Protein AF-0000000086670688 (afdb_homodimer)

Nearest PDB structures (foldseek):
  4m70-assembly5_Q  TM=4.656E-01  e=8.129E-01  Solanum tuberosum
  7udm-assembly1_A  TM=3.476E-01  e=6.856E+00  synthetic construct
  7sqc-assembly1_1W  TM=2.538E-01  e=7.197E+00  Chlamydomonas reinhardtii
  2b0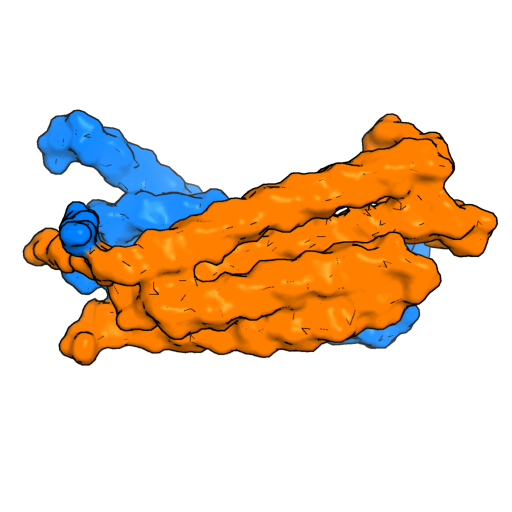h-assembly1_A  TM=3.281E-01  e=5.871E+00  Mus musculus
  6egc-assembly1_A  TM=2.976E-01  e=9.544E+00  synthetic construct

Organism: Colletotrichum gloeosporioides (NCBI:txid474922)

Solvent-accessible surface area (backbone atoms only — not comparable to full-atom values): 14440 Å² total; per-residue (Å²): 122,62,57,76,45,76,33,37,59,51,31,23,48,30,47,37,42,57,41,52,47,40,53,49,52,49,49,36,53,52,48,27,50,52,28,28,61,71,41,65,64,56,80,58,63,84,59,60,51,70,69,54,23,73,74,30,68,47,32,34,44,22,40,33,25,42,51,47,37,52,52,47,55,70,44,46,60,60,48,50,52,21,40,60,47,15,16,60,74,36,15,63,62,33,21,54,39,45,42,48,24,51,51,15,48,51,44,20,47,56,20,20,58,37,96,62,25,74,68,32,21,50,72,12,47,53,42,27,52,55,30,46,51,51,33,44,51,43,20,51,48,36,52,50,32,63,75,67,63,108,111,79,28,68,39,62,39,48,68,53,32,62,50,30,51,50,39,56,55,51,49,57,53,52,52,50,50,35,52,53,47,27,51,52,29,30,60,71,41,65,64,57,87,85,65,83,59,60,50,72,69,54,22,75,77,29,67,46,31,33,44,20,29,26,24,42,43,47,39,51,54,49,63,62,44,45,61,43,47,49,51,18,39,59,45,16,17,56,73,35,17,64,62,33,20,52,40,45,42,47,24,49,52,16,49,51,43,19,47,55,20,20,56,37,96,62,25,63,70,32,19,51,71,11,49,54,43,26,52,56,30,46,52,51,32,42,52,42,14,41,50,36,16,50,32,49,62,67,64,108

Radius of gyration: 20.55 Å; Cα contacts (8 Å, |Δi|>4): 456; chains: 2; bounding box: 44×62×46 Å

Sequence (300 aa):
MPITLQVPDEYGYVLLVAASTFFINTTHVLLTSKFRKASGLVYPVPYASNEAAEKDRKAYMFNCAQRAHANFTENQPSFLGALLISGLRFPVASAAVGAGWALSRLIYAFGYTSAAGPAGRVRGSIGSFLTDTALKFMALYTSVAMIMDWMPITLQVPDEYGYVLLVAASTFFINTTHVLLTSKFRKASGLVYPVPYASNEAAEKDRKAYMFNCAQRAHANFTENQPSFLGALLISGLRFPVASAAVGAGWALSRLIYAFGYTSAAGPAGRVRGSIGSFLTDTALKFMALYTSVAMIMDW

Structure (mmCIF, N/CA/C/O backbone):
data_AF-0000000086670688-model_v1
#
loop_
_entity.id
_entity.type
_entity.pdbx_description
1 polymer 'MAPEG family protein'
#
loop_
_atom_site.group_PDB
_atom_site.id
_atom_site.type_symbol
_atom_site.label_atom_id
_atom_site.label_alt_id
_atom_site.label_comp_id
_atom_site.label_asym_id
_atom_site.label_entity_id
_atom_site.label_seq_id
_atom_site.pdbx_PDB_ins_code
_atom_site.Cartn_x
_atom_site.Cartn_y
_atom_site.Cartn_z
_atom_site.occupancy
_atom_site.B_iso_or_equiv
_atom_site.auth_seq_id
_atom_site.auth_comp_id
_atom_site.auth_asym_id
_atom_site.auth_atom_id
_atom_site.pdbx_PDB_model_num
ATOM 1 N N . MET A 1 1 ? -21.625 20.047 11.258 1 55.56 1 MET A N 1
ATOM 2 C CA . MET A 1 1 ? -20.734 21.109 11.703 1 55.56 1 MET A CA 1
ATOM 3 C C . MET A 1 1 ? -19.281 20.781 11.375 1 55.56 1 MET A C 1
ATOM 5 O O . MET A 1 1 ? -18.859 19.625 11.516 1 55.56 1 MET A O 1
ATOM 9 N N . PRO A 1 2 ? -18.5 21.641 10.641 1 61.59 2 PRO A N 1
ATOM 10 C CA . PRO A 1 2 ? -17.109 21.359 10.32 1 61.59 2 PRO A CA 1
ATOM 11 C C . PRO A 1 2 ? -16.266 21.094 11.57 1 61.59 2 PRO A C 1
ATOM 13 O O . PRO A 1 2 ? -16.5 21.688 12.625 1 61.59 2 PRO A O 1
ATOM 16 N N . ILE A 1 3 ? -15.75 19.875 11.766 1 64.44 3 ILE A N 1
ATOM 17 C CA . ILE A 1 3 ? -14.758 19.594 12.797 1 64.44 3 ILE A CA 1
ATOM 18 C C . ILE A 1 3 ? -13.43 20.25 12.438 1 64.44 3 ILE A C 1
ATOM 20 O O . ILE A 1 3 ? -13.008 20.219 11.281 1 64.44 3 ILE A O 1
ATOM 24 N N . THR A 1 4 ? -12.961 21.203 13.336 1 68 4 THR A N 1
ATOM 25 C CA . THR A 1 4 ? -11.727 21.938 13.086 1 68 4 THR A CA 1
ATOM 26 C C . THR A 1 4 ? -10.539 21.234 13.742 1 68 4 THR A C 1
ATOM 28 O O . THR A 1 4 ? -10.625 20.797 14.891 1 68 4 THR A O 1
ATOM 31 N N . LEU A 1 5 ? -9.688 20.672 12.906 1 69.06 5 LEU A N 1
ATOM 32 C CA . LEU A 1 5 ? -8.383 20.203 13.359 1 69.06 5 LEU A CA 1
ATOM 33 C C . LEU A 1 5 ? -7.297 21.219 13.023 1 69.06 5 LEU A C 1
ATOM 35 O O . LEU A 1 5 ? -7.242 21.719 11.906 1 69.06 5 LEU A O 1
ATOM 39 N N . GLN A 1 6 ? -6.551 21.672 14.031 1 75.62 6 GLN A N 1
ATOM 40 C CA . GLN A 1 6 ? -5.504 22.656 13.789 1 75.62 6 GLN A CA 1
ATOM 41 C C . GLN A 1 6 ? -4.211 22 13.336 1 75.62 6 GLN A C 1
ATOM 43 O O . GLN A 1 6 ? -3.744 21.047 13.969 1 75.62 6 GLN A O 1
ATOM 48 N N . VAL A 1 7 ? -3.746 22.312 12.086 1 82.12 7 VAL A N 1
ATOM 49 C CA . VAL A 1 7 ? -2.449 21.859 11.602 1 82.12 7 VAL A CA 1
ATOM 50 C C . VAL A 1 7 ? -1.614 23.062 11.156 1 82.12 7 VAL A C 1
ATOM 52 O O . VAL A 1 7 ? -2.16 24.125 10.828 1 82.12 7 VAL A O 1
ATOM 55 N N . PRO A 1 8 ? -0.219 22.891 11.227 1 87.25 8 PRO A N 1
ATOM 56 C CA . PRO A 1 8 ? 0.639 23.984 10.781 1 87.25 8 PRO A CA 1
ATOM 57 C C . PRO A 1 8 ? 0.401 24.359 9.32 1 87.25 8 PRO A C 1
ATOM 59 O O . PRO A 1 8 ? -0.07 23.531 8.531 1 87.25 8 PRO A O 1
ATOM 62 N N . ASP A 1 9 ? 0.763 25.625 8.914 1 84.44 9 ASP A N 1
ATOM 63 C CA . ASP A 1 9 ? 0.565 26.141 7.566 1 84.44 9 ASP A CA 1
ATOM 64 C C . ASP A 1 9 ? 1.331 25.312 6.539 1 84.44 9 ASP A C 1
ATOM 66 O O . ASP A 1 9 ? 0.889 25.172 5.395 1 84.44 9 ASP A O 1
ATOM 70 N N . GLU A 1 10 ? 2.48 24.766 7.035 1 93.12 10 GLU A N 1
ATOM 71 C CA . GLU A 1 10 ? 3.369 24.078 6.105 1 93.12 10 GLU A CA 1
ATOM 72 C C . GLU A 1 10 ? 3.041 22.594 6.031 1 93.12 10 GLU A C 1
ATOM 74 O O . GLU A 1 10 ? 3.771 21.828 5.406 1 93.12 10 GLU A O 1
ATOM 79 N N . TYR A 1 11 ? 1.848 22.25 6.555 1 94.19 11 TYR A N 1
ATOM 80 C CA . TYR A 1 11 ? 1.515 20.828 6.633 1 94.19 11 TYR A CA 1
ATOM 81 C C . TYR A 1 11 ? 1.261 20.25 5.246 1 94.19 11 TYR A C 1
ATOM 83 O O . TYR A 1 11 ? 1.338 19.047 5.051 1 94.19 11 TYR A O 1
ATOM 91 N N . GLY A 1 12 ? 0.934 21.062 4.285 1 94.88 12 GLY A N 1
ATOM 92 C CA . GLY A 1 12 ? 0.792 20.625 2.91 1 94.88 12 GLY A CA 1
ATOM 93 C C . GLY A 1 12 ? 2.016 19.891 2.391 1 94.88 12 GLY A C 1
ATOM 94 O O . GLY A 1 12 ? 1.898 18.969 1.572 1 94.88 12 GLY A O 1
ATOM 95 N N . TYR A 1 13 ? 3.199 20.328 2.861 1 97 13 TYR A N 1
ATOM 96 C CA . TYR A 1 13 ? 4.43 19.656 2.453 1 97 13 TYR A CA 1
ATOM 97 C C . TYR A 1 13 ? 4.461 18.219 2.953 1 97 13 TYR A C 1
ATOM 99 O O . TYR A 1 13 ? 4.957 17.328 2.264 1 97 13 TYR A O 1
ATOM 107 N N . VAL A 1 14 ? 3.959 18.016 4.141 1 97.88 14 VAL A N 1
ATOM 108 C CA . VAL A 1 14 ? 3.891 16.688 4.738 1 97.88 14 VAL A CA 1
ATOM 109 C C . VAL A 1 14 ? 2.965 15.789 3.916 1 97.88 14 VAL A C 1
ATOM 111 O O . VAL A 1 14 ? 3.316 14.656 3.588 1 97.88 14 VAL A O 1
ATOM 114 N N . LEU A 1 15 ? 1.807 16.344 3.533 1 97.69 15 LEU A N 1
ATOM 115 C CA . LEU A 1 15 ? 0.831 15.578 2.762 1 97.69 15 LEU A CA 1
ATOM 116 C C . LEU A 1 15 ? 1.354 15.281 1.359 1 97.69 15 LEU A C 1
ATOM 118 O O . LEU A 1 15 ? 1.058 14.234 0.788 1 97.69 15 LEU A O 1
ATOM 122 N N . LEU A 1 16 ? 2.125 16.188 0.855 1 98.19 16 LEU A N 1
ATOM 123 C CA . LEU A 1 16 ? 2.723 15.961 -0.458 1 98.19 16 LEU A CA 1
ATOM 124 C C . LEU A 1 16 ? 3.695 14.789 -0.421 1 98.19 16 LEU A C 1
ATOM 126 O O . LEU A 1 16 ? 3.697 13.953 -1.325 1 98.19 16 LEU A O 1
ATOM 130 N N . VAL A 1 17 ? 4.512 14.758 0.609 1 98.81 17 VAL A N 1
ATOM 131 C CA . VAL A 1 17 ? 5.445 13.648 0.755 1 98.81 17 VAL A CA 1
ATOM 132 C C . VAL A 1 17 ? 4.672 12.344 0.95 1 98.81 17 VAL A C 1
ATOM 134 O O . VAL A 1 17 ? 4.984 11.336 0.322 1 98.81 17 VAL A O 1
ATOM 137 N N . ALA A 1 18 ? 3.65 12.352 1.787 1 98.69 18 ALA A N 1
ATOM 138 C CA . ALA A 1 18 ? 2.812 11.164 1.948 1 98.69 18 ALA A CA 1
ATOM 139 C C . ALA A 1 18 ? 2.252 10.703 0.606 1 98.69 18 ALA A C 1
ATOM 141 O O . ALA A 1 18 ? 2.354 9.523 0.258 1 98.69 18 ALA A O 1
ATOM 142 N N . ALA A 1 19 ? 1.722 11.641 -0.148 1 98.62 19 ALA A N 1
ATOM 143 C CA . ALA A 1 19 ? 1.125 11.32 -1.441 1 98.62 19 ALA A CA 1
ATOM 144 C C . ALA A 1 19 ? 2.16 10.719 -2.391 1 98.62 19 ALA A C 1
ATOM 146 O O . ALA A 1 19 ? 1.853 9.805 -3.158 1 98.62 19 ALA A O 1
ATOM 147 N N . SER A 1 20 ? 3.332 11.258 -2.352 1 98.56 20 SER A N 1
ATOM 148 C CA . SER A 1 20 ? 4.375 10.758 -3.24 1 98.56 20 SER A CA 1
ATOM 149 C C . SER A 1 20 ? 4.648 9.281 -2.99 1 98.56 20 SER A C 1
ATOM 151 O O . SER A 1 20 ? 4.977 8.539 -3.92 1 98.56 20 SER A O 1
ATOM 153 N N . THR A 1 21 ? 4.473 8.805 -1.769 1 98.56 21 THR A N 1
ATOM 154 C CA . THR A 1 21 ? 4.789 7.414 -1.454 1 98.56 21 THR A CA 1
ATOM 155 C C . THR A 1 21 ? 3.744 6.473 -2.047 1 98.56 21 THR A C 1
ATOM 157 O O . THR A 1 21 ? 4.008 5.285 -2.23 1 98.56 21 THR A O 1
ATOM 160 N N . PHE A 1 22 ? 2.547 6.965 -2.324 1 98.69 22 PHE A N 1
ATOM 161 C CA . PHE A 1 22 ? 1.525 6.133 -2.945 1 98.69 22 PHE A CA 1
ATOM 162 C C . PHE A 1 22 ? 1.913 5.777 -4.375 1 98.69 22 PHE A C 1
ATOM 164 O O . PHE A 1 22 ? 1.605 4.684 -4.855 1 98.69 22 PHE A O 1
ATOM 171 N N . PHE A 1 23 ? 2.639 6.676 -4.977 1 98.44 23 PHE A N 1
ATOM 172 C CA . PHE A 1 23 ? 3.117 6.418 -6.328 1 98.44 23 PHE A CA 1
ATOM 173 C C . PHE A 1 23 ? 4.324 5.488 -6.309 1 98.44 23 PHE A C 1
ATOM 175 O O . PHE A 1 23 ? 4.582 4.777 -7.281 1 98.44 23 PHE A O 1
ATOM 182 N N . ILE A 1 24 ? 5.055 5.5 -5.215 1 98.62 24 ILE A N 1
ATOM 183 C CA . ILE A 1 24 ? 6.137 4.527 -5.078 1 98.62 24 ILE A CA 1
ATOM 184 C C . ILE A 1 24 ? 5.551 3.119 -4.984 1 98.62 24 ILE A C 1
ATOM 186 O O . ILE A 1 24 ? 6.102 2.176 -5.559 1 98.62 24 ILE A O 1
ATOM 190 N N . ASN A 1 25 ? 4.422 2.99 -4.254 1 98.56 25 ASN A N 1
ATOM 191 C CA . ASN A 1 25 ? 3.742 1.7 -4.25 1 98.56 25 ASN A CA 1
ATOM 192 C C . ASN A 1 25 ? 3.342 1.272 -5.66 1 98.56 25 ASN A C 1
ATOM 194 O O . ASN A 1 25 ? 3.496 0.107 -6.027 1 98.56 25 ASN A O 1
ATOM 198 N N . THR A 1 26 ? 2.875 2.234 -6.445 1 98.38 26 THR A N 1
ATOM 199 C CA . THR A 1 26 ? 2.521 1.952 -7.832 1 98.38 26 THR A CA 1
ATOM 200 C C . THR A 1 26 ? 3.744 1.486 -8.617 1 98.38 26 THR A C 1
ATOM 202 O O . THR A 1 26 ? 3.65 0.565 -9.43 1 98.38 26 THR A O 1
ATOM 205 N N . THR A 1 27 ? 4.824 2.127 -8.391 1 98.44 27 THR A N 1
ATOM 206 C CA . THR A 1 27 ? 6.066 1.737 -9.039 1 98.44 27 THR A CA 1
ATOM 207 C C . THR A 1 27 ? 6.406 0.282 -8.734 1 98.44 27 THR A C 1
ATOM 209 O O . THR A 1 27 ? 6.777 -0.478 -9.633 1 98.44 27 THR A O 1
ATOM 212 N N . HIS A 1 28 ? 6.254 -0.114 -7.465 1 98.62 28 HIS A N 1
ATOM 213 C CA . HIS A 1 28 ? 6.512 -1.498 -7.082 1 98.62 28 HIS A CA 1
ATOM 214 C C . HIS A 1 28 ? 5.555 -2.451 -7.793 1 98.62 28 HIS A C 1
ATOM 216 O O . HIS A 1 28 ? 5.965 -3.527 -8.234 1 98.62 28 HIS A O 1
ATOM 222 N N . VAL A 1 29 ? 4.27 -2.061 -7.949 1 97.69 29 VAL A N 1
ATOM 223 C CA . VAL A 1 29 ? 3.277 -2.881 -8.633 1 97.69 29 VAL A CA 1
ATOM 224 C C . VAL A 1 29 ? 3.689 -3.09 -10.086 1 97.69 29 VAL A C 1
ATOM 226 O O . VAL A 1 29 ? 3.637 -4.211 -10.602 1 97.69 29 VAL A O 1
ATOM 229 N N . LEU A 1 30 ? 4.148 -2.064 -10.711 1 97.62 30 LEU A N 1
ATOM 230 C CA . LEU A 1 30 ? 4.535 -2.131 -12.117 1 97.62 30 LEU A CA 1
ATOM 231 C C . LEU A 1 30 ? 5.801 -2.967 -12.297 1 97.62 30 LEU A C 1
ATOM 233 O O . LEU A 1 30 ? 5.906 -3.746 -13.242 1 97.62 30 LEU A O 1
ATOM 237 N N . LEU A 1 31 ? 6.742 -2.793 -11.398 1 98.06 31 LEU A N 1
ATOM 238 C CA . LEU A 1 31 ? 7.965 -3.584 -11.453 1 98.06 31 LEU A CA 1
ATOM 239 C C . LEU A 1 31 ? 7.66 -5.066 -11.281 1 98.06 31 LEU A C 1
ATOM 241 O O . LEU A 1 31 ? 8.148 -5.898 -12.055 1 98.06 31 LEU A O 1
ATOM 245 N N . THR A 1 32 ? 6.832 -5.398 -10.289 1 97.94 32 THR A N 1
ATOM 246 C CA . THR A 1 32 ? 6.5 -6.797 -10.023 1 97.94 32 THR A CA 1
ATOM 247 C C . THR A 1 32 ? 5.738 -7.402 -11.203 1 97.94 32 THR A C 1
ATOM 249 O O . THR A 1 32 ? 6.016 -8.531 -11.609 1 97.94 32 THR A O 1
ATOM 252 N N . SER A 1 33 ? 4.812 -6.633 -11.758 1 97.12 33 SER A N 1
ATOM 253 C CA . SER A 1 33 ? 4.059 -7.109 -12.906 1 97.12 33 SER A CA 1
ATOM 254 C C . SER A 1 33 ? 4.973 -7.332 -14.109 1 97.12 33 SER A C 1
ATOM 256 O O . SER A 1 33 ? 4.844 -8.336 -14.82 1 97.12 33 SER A O 1
ATOM 258 N N . LYS A 1 34 ? 5.859 -6.414 -14.367 1 97.69 34 LYS A N 1
ATOM 259 C CA . LYS A 1 34 ? 6.801 -6.5 -15.484 1 97.69 34 LYS A CA 1
ATOM 260 C C . LYS A 1 34 ? 7.656 -7.762 -15.383 1 97.69 34 LYS A C 1
ATOM 262 O O . LYS A 1 34 ? 7.773 -8.516 -16.359 1 97.69 34 LYS A O 1
ATOM 267 N N . PHE A 1 35 ? 8.195 -8.031 -14.242 1 97.88 35 PHE A N 1
ATOM 268 C CA . PHE A 1 35 ? 9.125 -9.141 -14.086 1 97.88 35 PHE A CA 1
ATOM 269 C C . PHE A 1 35 ? 8.383 -10.469 -14.023 1 97.88 35 PHE A C 1
ATOM 271 O O . PHE A 1 35 ? 8.906 -11.508 -14.43 1 97.88 35 PHE A O 1
ATOM 278 N N . ARG A 1 36 ? 7.113 -10.414 -13.5 1 97.25 36 ARG A N 1
ATOM 279 C CA . ARG A 1 36 ? 6.305 -11.625 -13.578 1 97.25 36 ARG A CA 1
ATOM 280 C C . ARG A 1 36 ? 6.062 -12.031 -15.031 1 97.25 36 ARG A C 1
ATOM 282 O O . ARG A 1 36 ? 6.262 -13.195 -15.398 1 97.25 36 ARG A O 1
ATOM 289 N N . LYS A 1 37 ? 5.652 -11.039 -15.805 1 97.38 37 LYS A N 1
ATOM 290 C CA . LYS A 1 37 ? 5.391 -11.312 -17.219 1 97.38 37 LYS A CA 1
ATOM 291 C C . LYS A 1 37 ? 6.633 -11.852 -17.906 1 97.38 37 LYS A C 1
ATOM 293 O O . LYS A 1 37 ? 6.559 -12.828 -18.656 1 97.38 37 LYS A O 1
ATOM 298 N N . ALA A 1 38 ? 7.734 -11.328 -17.672 1 97.5 38 ALA A N 1
ATOM 299 C CA . ALA A 1 38 ? 8.984 -11.734 -18.297 1 97.5 38 ALA A CA 1
ATOM 300 C C . ALA A 1 38 ? 9.375 -13.148 -17.891 1 97.5 38 ALA A C 1
ATOM 302 O O . ALA A 1 38 ? 9.969 -13.891 -18.688 1 97.5 38 ALA A O 1
ATOM 303 N N . SER A 1 39 ? 9.07 -13.539 -16.672 1 96.81 39 SER A N 1
ATOM 304 C CA . SER A 1 39 ? 9.477 -14.844 -16.156 1 96.81 39 SER A CA 1
ATOM 305 C C . SER A 1 39 ? 8.547 -15.945 -16.656 1 96.81 39 SER A C 1
ATOM 307 O O . SER A 1 39 ? 8.891 -17.125 -16.609 1 96.81 39 SER A O 1
ATOM 309 N N . GLY A 1 40 ? 7.32 -15.539 -17 1 95.38 40 GLY A N 1
ATOM 310 C CA . GLY A 1 40 ? 6.332 -16.516 -17.438 1 95.38 40 GLY A CA 1
ATOM 311 C C . GLY A 1 40 ? 5.562 -17.141 -16.281 1 95.38 40 GLY A C 1
ATOM 312 O O . GLY A 1 40 ? 4.719 -18.016 -16.5 1 95.38 40 GLY A O 1
ATOM 313 N N . LEU A 1 41 ? 5.883 -16.75 -15.094 1 93.31 41 LEU A N 1
ATOM 314 C CA . LEU A 1 41 ? 5.125 -17.219 -13.938 1 93.31 41 LEU A CA 1
ATOM 315 C C . LEU A 1 41 ? 3.693 -16.703 -13.977 1 93.31 41 LEU A C 1
ATOM 317 O O . LEU A 1 41 ? 3.461 -15.539 -14.328 1 93.31 41 LEU A O 1
ATOM 321 N N . VAL A 1 42 ? 2.781 -17.641 -13.648 1 92.5 42 VAL A N 1
ATOM 322 C CA . VAL A 1 42 ? 1.378 -17.25 -13.773 1 92.5 42 VAL A CA 1
ATOM 323 C C . VAL A 1 42 ? 0.735 -17.203 -12.383 1 92.5 42 VAL A C 1
ATOM 325 O O . VAL A 1 42 ? 1.154 -17.922 -11.477 1 92.5 42 VAL A O 1
ATOM 328 N N . TYR A 1 43 ? -0.264 -16.375 -12.242 1 92.81 43 TYR A N 1
ATOM 329 C CA . TYR A 1 43 ? -1.043 -16.328 -11.016 1 92.81 43 TYR A CA 1
ATOM 330 C C . TYR A 1 43 ? -1.664 -17.688 -10.703 1 92.81 43 TYR A C 1
ATOM 332 O O . TYR A 1 43 ? -2.033 -18.438 -11.617 1 92.81 43 TYR A O 1
ATOM 340 N N . PRO A 1 44 ? -1.735 -18.062 -9.406 1 94.88 44 PRO A N 1
ATOM 341 C CA . PRO A 1 44 ? -1.557 -17.281 -8.188 1 94.88 44 PRO A CA 1
ATOM 342 C C . PRO A 1 44 ? -0.191 -17.5 -7.539 1 94.88 44 PRO A C 1
ATOM 344 O O . PRO A 1 44 ? -0.04 -17.312 -6.328 1 94.88 44 PRO A O 1
ATOM 347 N N . VAL A 1 45 ? 0.841 -17.938 -8.289 1 92.06 45 VAL A N 1
ATOM 348 C CA . VAL A 1 45 ? 2.168 -18.203 -7.75 1 92.06 45 VAL A CA 1
ATOM 349 C C . VAL A 1 45 ? 2.76 -16.938 -7.156 1 92.06 45 VAL A C 1
ATOM 351 O O . VAL A 1 45 ? 2.971 -15.945 -7.871 1 92.06 45 VAL A O 1
ATOM 354 N N . PRO A 1 46 ? 3.098 -16.938 -5.922 1 91.62 46 PRO A N 1
ATOM 355 C CA . PRO A 1 46 ? 3.596 -15.695 -5.316 1 91.62 46 PRO A CA 1
ATOM 356 C C . PRO A 1 46 ? 5.09 -15.484 -5.551 1 91.62 46 PRO A C 1
ATOM 358 O O . PRO A 1 46 ? 5.539 -14.344 -5.68 1 91.62 46 PRO A O 1
ATOM 361 N N . TYR A 1 47 ? 5.863 -16.562 -5.52 1 93.69 47 TYR A N 1
ATOM 362 C CA . TYR A 1 47 ? 7.301 -16.594 -5.77 1 93.69 47 TYR A CA 1
ATOM 363 C C . TYR A 1 47 ? 7.691 -17.797 -6.602 1 93.69 47 TYR A C 1
ATOM 365 O O . TYR A 1 47 ? 7.102 -18.875 -6.461 1 93.69 47 TYR A O 1
ATOM 373 N N . ALA A 1 48 ? 8.695 -17.547 -7.461 1 94.12 48 ALA A N 1
ATOM 374 C CA . ALA A 1 48 ? 9.359 -18.719 -8.023 1 94.12 48 ALA A CA 1
ATOM 375 C C . ALA A 1 48 ? 10.047 -19.531 -6.934 1 94.12 48 ALA A C 1
ATOM 377 O O . ALA A 1 48 ? 10.562 -18.969 -5.961 1 94.12 48 ALA A O 1
ATOM 378 N N . SER A 1 49 ? 9.984 -20.828 -7.133 1 91.94 49 SER A N 1
ATOM 379 C CA . SER A 1 49 ? 10.75 -21.656 -6.215 1 91.94 49 SER A CA 1
ATOM 380 C C . SER A 1 49 ? 12.234 -21.297 -6.262 1 91.94 49 SER A C 1
ATOM 382 O O . SER A 1 49 ? 12.711 -20.719 -7.238 1 91.94 49 SER A O 1
ATOM 384 N N . ASN A 1 50 ? 12.883 -21.656 -5.16 1 90.88 50 ASN A N 1
ATOM 385 C CA . ASN A 1 50 ? 14.32 -21.406 -5.121 1 90.88 50 ASN A CA 1
ATOM 386 C C . ASN A 1 50 ? 15.047 -22.094 -6.273 1 90.88 50 ASN A C 1
ATOM 388 O O . ASN A 1 50 ? 15.945 -21.5 -6.883 1 90.88 50 ASN A O 1
ATOM 392 N N . GLU A 1 51 ? 14.648 -23.312 -6.531 1 92.56 51 GLU A N 1
ATOM 393 C CA . GLU A 1 51 ? 15.266 -24.078 -7.617 1 92.56 51 GLU A CA 1
ATOM 394 C C . GLU A 1 51 ? 15.031 -23.391 -8.961 1 92.56 51 GLU A C 1
ATOM 396 O O . GLU A 1 51 ? 15.961 -23.25 -9.758 1 92.56 51 GLU A O 1
ATOM 401 N N . ALA A 1 52 ? 13.836 -22.969 -9.227 1 91.75 52 ALA A N 1
ATOM 402 C CA . ALA A 1 52 ? 13.492 -22.312 -10.484 1 91.75 52 ALA A CA 1
ATOM 403 C C . ALA A 1 52 ? 14.242 -20.984 -10.625 1 91.75 52 ALA A C 1
ATOM 405 O O . ALA A 1 52 ? 14.711 -20.641 -11.719 1 91.75 52 ALA A O 1
ATOM 406 N N . ALA A 1 53 ? 14.359 -20.25 -9.578 1 94.19 53 ALA A N 1
ATOM 407 C CA . ALA A 1 53 ? 15.023 -18.953 -9.594 1 94.19 53 ALA A CA 1
ATOM 408 C C . ALA A 1 53 ? 16.531 -19.109 -9.797 1 94.19 53 ALA A C 1
ATOM 410 O O . ALA A 1 53 ? 17.172 -18.234 -10.398 1 94.19 53 ALA A O 1
ATOM 411 N N . GLU A 1 54 ? 17.062 -20.156 -9.266 1 94.5 54 GLU A N 1
ATOM 412 C CA . GLU A 1 54 ? 18.5 -20.406 -9.445 1 94.5 54 GLU A CA 1
ATOM 413 C C . GLU A 1 54 ? 18.828 -20.719 -10.898 1 94.5 54 GLU A C 1
ATOM 415 O O . GLU A 1 54 ? 19.906 -20.375 -11.391 1 94.5 54 GLU A O 1
ATOM 420 N N . LYS A 1 55 ? 17.891 -21.344 -11.633 1 96 55 LYS A N 1
ATOM 421 C CA . LYS A 1 55 ? 18.125 -21.812 -13 1 96 55 LYS A CA 1
ATOM 422 C C . LYS A 1 55 ? 17.734 -20.734 -14.016 1 96 55 LYS A C 1
ATOM 424 O O . LYS A 1 55 ? 18.188 -20.766 -15.164 1 96 55 LYS A O 1
ATOM 429 N N . ASP A 1 56 ? 16.859 -19.875 -13.68 1 96.12 56 ASP A N 1
ATOM 430 C CA . ASP A 1 56 ? 16.328 -18.875 -14.594 1 96.12 56 ASP A CA 1
ATOM 431 C C . ASP A 1 56 ? 16.422 -17.469 -13.992 1 96.12 56 ASP A C 1
ATOM 433 O O . ASP A 1 56 ? 15.68 -17.125 -13.062 1 96.12 56 ASP A O 1
ATOM 437 N N . ARG A 1 57 ? 17.219 -16.594 -14.641 1 96.81 57 ARG A N 1
ATOM 438 C CA . ARG A 1 57 ? 17.438 -15.242 -14.148 1 96.81 57 ARG A CA 1
ATOM 439 C C . ARG A 1 57 ? 16.141 -14.438 -14.148 1 96.81 57 ARG A C 1
ATOM 441 O O . ARG A 1 57 ? 15.922 -13.602 -13.273 1 96.81 57 ARG A O 1
ATOM 448 N N . LYS A 1 58 ? 15.336 -14.648 -15.102 1 97.5 58 LYS A N 1
ATOM 449 C CA . LYS A 1 58 ? 14.07 -13.922 -15.172 1 97.5 58 LYS A CA 1
ATOM 450 C C . LYS A 1 58 ? 13.195 -14.234 -13.961 1 97.5 58 LYS A C 1
ATOM 452 O O . LYS A 1 58 ? 12.578 -13.336 -13.383 1 97.5 58 LYS A O 1
ATOM 457 N N . ALA A 1 59 ? 13.133 -15.438 -13.609 1 97.12 59 ALA A N 1
ATOM 458 C CA . ALA A 1 59 ? 12.391 -15.852 -12.422 1 97.12 59 ALA A CA 1
ATOM 459 C C . ALA A 1 59 ? 13.008 -15.25 -11.156 1 97.12 59 ALA A C 1
ATOM 461 O O . ALA A 1 59 ? 12.289 -14.836 -10.25 1 97.12 59 ALA A O 1
ATOM 462 N N . TYR A 1 60 ? 14.297 -15.289 -11.125 1 97.75 60 TYR A N 1
ATOM 463 C CA . TYR A 1 60 ? 15.016 -14.703 -10 1 97.75 60 TYR A CA 1
ATOM 464 C C . TYR A 1 60 ? 14.68 -13.227 -9.852 1 97.75 60 TYR A C 1
ATOM 466 O O . TYR A 1 60 ? 14.445 -12.742 -8.734 1 97.75 60 TYR A O 1
ATOM 474 N N . MET A 1 61 ? 14.633 -12.531 -10.914 1 97.81 61 MET A N 1
ATOM 475 C CA . MET A 1 61 ? 14.352 -11.102 -10.875 1 97.81 61 MET A CA 1
ATOM 476 C C . MET A 1 61 ? 12.906 -10.844 -10.438 1 97.81 61 MET A C 1
ATOM 478 O O . MET A 1 61 ? 12.625 -9.844 -9.781 1 97.81 61 MET A O 1
ATOM 482 N N . PHE A 1 62 ? 12.055 -11.711 -10.805 1 98.19 62 PHE A N 1
ATOM 483 C CA . PHE A 1 62 ? 10.688 -11.594 -10.305 1 98.19 62 PHE A CA 1
ATOM 484 C C . PHE A 1 62 ? 10.656 -11.68 -8.781 1 98.19 62 PHE A C 1
ATOM 486 O O . PHE A 1 62 ? 9.992 -10.883 -8.117 1 98.19 62 PHE A O 1
ATOM 493 N N . ASN A 1 63 ? 11.344 -12.656 -8.234 1 97.88 63 ASN A N 1
ATOM 494 C CA . ASN A 1 63 ? 11.422 -12.789 -6.781 1 97.88 63 ASN A CA 1
ATOM 495 C C . ASN A 1 63 ? 11.984 -11.531 -6.133 1 97.88 63 ASN A C 1
ATOM 497 O O . ASN A 1 63 ? 11.516 -11.109 -5.074 1 97.88 63 ASN A O 1
ATOM 501 N N . CYS A 1 64 ? 12.984 -10.961 -6.793 1 98.31 64 CYS A N 1
ATOM 502 C CA . CYS A 1 64 ? 13.555 -9.719 -6.289 1 98.31 64 CYS A CA 1
ATOM 503 C C . CYS A 1 64 ? 12.516 -8.609 -6.258 1 98.31 64 CYS A C 1
ATOM 505 O O . CYS A 1 64 ? 12.375 -7.906 -5.254 1 98.31 64 CYS A O 1
ATOM 507 N N . ALA A 1 65 ? 11.781 -8.477 -7.332 1 98.31 65 ALA A N 1
ATOM 508 C CA . ALA A 1 65 ? 10.766 -7.43 -7.422 1 98.31 65 ALA A CA 1
ATOM 509 C C . ALA A 1 65 ? 9.672 -7.641 -6.379 1 98.31 65 ALA A C 1
ATOM 511 O O . ALA A 1 65 ? 9.25 -6.691 -5.715 1 98.31 65 ALA A O 1
ATOM 512 N N . GLN A 1 66 ? 9.281 -8.859 -6.227 1 97.69 66 GLN A N 1
ATOM 513 C CA . GLN A 1 66 ? 8.227 -9.188 -5.27 1 97.69 66 GLN A CA 1
ATOM 514 C C . GLN A 1 66 ? 8.68 -8.922 -3.838 1 97.69 66 GLN A C 1
ATOM 516 O O . GLN A 1 66 ? 7.93 -8.359 -3.035 1 97.69 66 GLN A O 1
ATOM 521 N N . ARG A 1 67 ? 9.891 -9.344 -3.521 1 98.06 67 ARG A N 1
ATOM 522 C CA . ARG A 1 67 ? 10.406 -9.125 -2.176 1 98.06 67 ARG A CA 1
ATOM 523 C C . ARG A 1 67 ? 10.555 -7.633 -1.889 1 98.06 67 ARG A C 1
ATOM 525 O O . ARG A 1 67 ? 10.25 -7.172 -0.788 1 98.06 67 ARG A O 1
ATOM 532 N N . ALA A 1 68 ? 11 -6.902 -2.871 1 98.5 68 ALA A N 1
ATOM 533 C CA . ALA A 1 68 ? 11.125 -5.457 -2.715 1 98.5 68 ALA A CA 1
ATOM 534 C C . ALA A 1 68 ? 9.766 -4.816 -2.432 1 98.5 68 ALA A C 1
ATOM 536 O O . ALA A 1 68 ? 9.656 -3.939 -1.574 1 98.5 68 ALA A O 1
ATOM 537 N N . HIS A 1 69 ? 8.773 -5.238 -3.145 1 98.5 69 HIS A N 1
ATOM 538 C CA . HIS A 1 69 ? 7.43 -4.715 -2.934 1 98.5 69 HIS A CA 1
ATOM 539 C C . HIS A 1 69 ? 6.926 -5.047 -1.532 1 98.5 69 HIS A C 1
ATOM 541 O O . HIS A 1 69 ? 6.387 -4.18 -0.84 1 98.5 69 HIS A O 1
ATOM 547 N N . ALA A 1 70 ? 7.102 -6.285 -1.152 1 97.62 70 ALA A N 1
ATOM 548 C CA . ALA A 1 70 ? 6.684 -6.707 0.182 1 97.62 70 ALA A CA 1
ATOM 549 C C . ALA A 1 70 ? 7.375 -5.879 1.262 1 97.62 70 ALA A C 1
ATOM 551 O O . ALA A 1 70 ? 6.738 -5.453 2.229 1 97.62 70 ALA A O 1
ATOM 552 N N . ASN A 1 71 ? 8.656 -5.676 1.101 1 97.94 71 ASN A N 1
ATOM 553 C CA . ASN A 1 71 ? 9.406 -4.867 2.059 1 97.94 71 ASN A CA 1
ATOM 554 C C . ASN A 1 71 ? 8.844 -3.453 2.152 1 97.94 71 ASN A C 1
ATOM 556 O O . ASN A 1 71 ? 8.75 -2.891 3.244 1 97.94 71 ASN A O 1
ATOM 560 N N . PHE A 1 72 ? 8.539 -2.889 0.999 1 98.62 72 PHE A N 1
ATOM 561 C CA . PHE A 1 72 ? 7.98 -1.544 0.986 1 98.62 72 PHE A CA 1
ATOM 562 C C . PHE A 1 72 ? 6.68 -1.493 1.784 1 98.62 72 PHE A C 1
ATOM 564 O O . PHE A 1 72 ? 6.504 -0.618 2.633 1 98.62 72 PHE A O 1
ATOM 571 N N . THR A 1 73 ? 5.789 -2.43 1.533 1 97.75 73 THR A N 1
ATOM 572 C CA . THR A 1 73 ? 4.473 -2.41 2.158 1 97.75 73 THR A CA 1
ATOM 573 C C . THR A 1 73 ? 4.574 -2.719 3.65 1 97.75 73 THR A C 1
ATOM 575 O O . THR A 1 73 ? 3.74 -2.273 4.441 1 97.75 73 THR A O 1
ATOM 578 N N . GLU A 1 74 ? 5.633 -3.373 4.102 1 97.44 74 GLU A N 1
ATOM 579 C CA . GLU A 1 74 ? 5.891 -3.623 5.516 1 97.44 74 GLU A CA 1
ATOM 580 C C . GLU A 1 74 ? 6.297 -2.344 6.238 1 97.44 74 GLU A C 1
ATOM 582 O O . GLU A 1 74 ? 6.098 -2.215 7.449 1 97.44 74 GLU A O 1
ATOM 587 N N . ASN A 1 75 ? 6.844 -1.458 5.492 1 98.19 75 ASN A N 1
ATOM 588 C CA . ASN A 1 75 ? 7.422 -0.268 6.105 1 98.19 75 ASN A CA 1
ATOM 589 C C . ASN A 1 75 ? 6.508 0.945 5.949 1 98.19 75 ASN A C 1
ATOM 591 O O . ASN A 1 75 ? 6.484 1.821 6.816 1 98.19 75 ASN A O 1
ATOM 595 N N . GLN A 1 76 ? 5.719 1.006 4.926 1 98.19 76 GLN A N 1
ATOM 596 C CA . GLN A 1 76 ? 5.016 2.221 4.523 1 98.19 76 GLN A CA 1
ATOM 597 C C . GLN A 1 76 ? 4.039 2.674 5.602 1 98.19 76 GLN A C 1
ATOM 599 O O . GLN A 1 76 ? 3.979 3.857 5.938 1 98.19 76 GLN A O 1
ATOM 604 N N . PRO A 1 77 ? 3.287 1.733 6.258 1 97.69 77 PRO A N 1
ATOM 605 C CA . PRO A 1 77 ? 2.316 2.207 7.25 1 97.69 77 PRO A CA 1
ATOM 606 C C . PRO A 1 77 ? 2.979 2.916 8.43 1 97.69 77 PRO A C 1
ATOM 608 O O . PRO A 1 77 ? 2.529 3.988 8.844 1 97.69 77 PRO A O 1
ATOM 611 N N . SER A 1 78 ? 4.02 2.287 8.953 1 98.19 78 SER A N 1
ATOM 612 C CA . SER A 1 78 ? 4.715 2.908 10.078 1 98.19 78 SER A CA 1
ATOM 613 C C . SER A 1 78 ? 5.348 4.234 9.664 1 98.19 78 SER A C 1
ATOM 615 O O . SER A 1 78 ? 5.309 5.207 10.422 1 98.19 78 SER A O 1
ATOM 617 N N . PHE A 1 79 ? 5.918 4.301 8.484 1 98.69 79 PHE A N 1
ATOM 618 C CA . PHE A 1 79 ? 6.492 5.535 7.969 1 98.69 79 PHE A CA 1
ATOM 619 C C . PHE A 1 79 ? 5.438 6.633 7.898 1 98.69 79 PHE A C 1
ATOM 621 O O . PHE A 1 79 ? 5.668 7.754 8.359 1 98.69 79 PHE A O 1
ATOM 628 N N . LEU A 1 80 ? 4.285 6.293 7.332 1 98.56 80 LEU A N 1
ATOM 629 C CA . LEU A 1 80 ? 3.215 7.273 7.18 1 98.56 80 LEU A CA 1
ATOM 630 C C . LEU A 1 80 ? 2.764 7.801 8.539 1 98.56 80 LEU A C 1
ATOM 632 O O . LEU A 1 80 ? 2.57 9.008 8.711 1 98.56 80 LEU A O 1
ATOM 636 N N . GLY A 1 81 ? 2.615 6.891 9.492 1 98.12 81 GLY A N 1
ATOM 637 C CA . GLY A 1 81 ? 2.264 7.324 10.836 1 98.12 81 GLY A CA 1
ATOM 638 C C . GLY A 1 81 ? 3.262 8.297 11.43 1 98.12 81 GLY A C 1
ATOM 639 O O . GLY A 1 81 ? 2.881 9.352 11.945 1 98.12 81 GLY A O 1
ATOM 640 N N . ALA A 1 82 ? 4.48 7.91 11.344 1 98.75 82 ALA A N 1
ATOM 641 C CA . ALA A 1 82 ? 5.539 8.758 11.891 1 98.75 82 ALA A CA 1
ATOM 642 C C . ALA A 1 82 ? 5.582 10.102 11.188 1 98.75 82 ALA A C 1
ATOM 644 O O . ALA A 1 82 ? 5.754 11.148 11.828 1 98.75 82 ALA A O 1
ATOM 645 N N . LEU A 1 83 ? 5.461 10.133 9.875 1 98.69 83 LEU A N 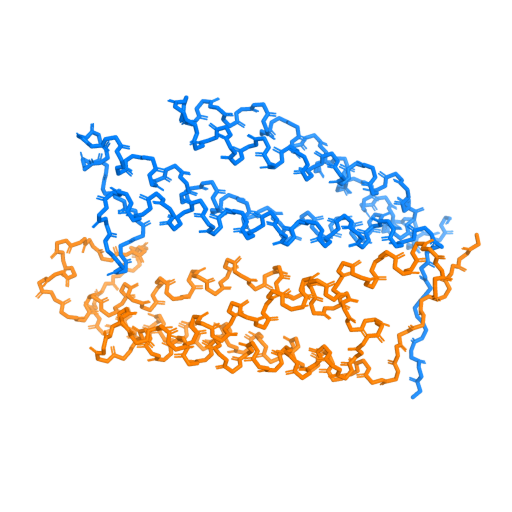1
ATOM 646 C CA . LEU A 1 83 ? 5.5 11.344 9.07 1 98.69 83 LEU A CA 1
ATOM 647 C C . LEU A 1 83 ? 4.367 12.289 9.453 1 98.69 83 LEU A C 1
ATOM 649 O O . LEU A 1 83 ? 4.598 13.477 9.703 1 98.69 83 LEU A O 1
ATOM 653 N N . LEU A 1 84 ? 3.15 11.773 9.523 1 97.5 84 LEU A N 1
ATOM 654 C CA . LEU A 1 84 ? 1.97 12.594 9.789 1 97.5 84 LEU A CA 1
ATOM 655 C C . LEU A 1 84 ? 1.995 13.148 11.211 1 97.5 84 LEU A C 1
ATOM 657 O O . LEU A 1 84 ? 1.617 14.297 11.438 1 97.5 84 LEU A O 1
ATOM 661 N N . ILE A 1 85 ? 2.49 12.328 12.133 1 96.88 85 ILE A N 1
ATOM 662 C CA . ILE A 1 85 ? 2.537 12.773 13.523 1 96.88 85 ILE A CA 1
ATOM 663 C C . ILE A 1 85 ? 3.646 13.805 13.695 1 96.88 85 ILE A C 1
ATOM 665 O O . ILE A 1 85 ? 3.416 14.891 14.242 1 96.88 85 ILE A O 1
ATOM 669 N N . SER A 1 86 ? 4.844 13.516 13.227 1 97.94 86 SER A N 1
ATOM 670 C CA . SER A 1 86 ? 5.953 14.453 13.375 1 97.94 86 SER A CA 1
ATOM 671 C C . SER A 1 86 ? 5.66 15.773 12.68 1 97.94 86 SER A C 1
ATOM 673 O O . SER A 1 86 ? 6.098 16.844 13.133 1 97.94 86 SER A O 1
ATOM 675 N N . GLY A 1 87 ? 4.941 15.75 11.57 1 96.81 87 GLY A N 1
ATOM 676 C CA . GLY A 1 87 ? 4.613 16.938 10.797 1 96.81 87 GLY A CA 1
ATOM 677 C C . GLY A 1 87 ? 3.729 17.922 11.539 1 96.81 87 GLY A C 1
ATOM 678 O O . GLY A 1 87 ? 3.613 19.078 11.148 1 96.81 87 GLY A O 1
ATOM 679 N N . LEU A 1 88 ? 3.061 17.438 12.57 1 93.81 88 LEU A N 1
ATOM 680 C CA . LEU A 1 88 ? 2.182 18.312 13.344 1 93.81 88 LEU A CA 1
ATOM 681 C C . LEU A 1 88 ? 2.982 19.391 14.07 1 93.81 88 LEU A C 1
ATOM 683 O O . LEU A 1 88 ? 2.461 20.469 14.367 1 93.81 88 LEU A O 1
ATOM 687 N N . ARG A 1 89 ? 4.203 19.094 14.414 1 93.5 89 ARG A N 1
ATOM 688 C CA . ARG A 1 89 ? 5.039 20.062 15.117 1 93.5 89 ARG A CA 1
ATOM 689 C C . ARG A 1 89 ? 6.164 20.578 14.219 1 93.5 89 ARG A C 1
ATOM 691 O O . ARG A 1 89 ? 6.531 21.75 14.289 1 93.5 89 ARG A O 1
ATOM 698 N N . PHE A 1 90 ? 6.711 19.734 13.383 1 96.19 90 PHE A N 1
ATOM 699 C CA . PHE A 1 90 ? 7.832 20.062 12.516 1 96.19 90 PHE A CA 1
ATOM 700 C C . PHE A 1 90 ? 7.48 19.812 11.055 1 96.19 90 PHE A C 1
ATOM 702 O O . PHE A 1 90 ? 8.109 18.984 10.391 1 96.19 90 PHE A O 1
ATOM 709 N N . PRO A 1 91 ? 6.621 20.531 10.531 1 96.19 91 PRO A N 1
ATOM 710 C CA . PRO A 1 91 ? 6.117 20.203 9.203 1 96.19 91 PRO A CA 1
ATOM 711 C C . PRO A 1 91 ? 7.199 20.266 8.125 1 96.19 91 PRO A C 1
ATOM 713 O O . PRO A 1 91 ? 7.297 19.359 7.289 1 96.19 91 PRO A O 1
ATOM 716 N N . VAL A 1 92 ? 8.062 21.234 8.148 1 97.69 92 VAL A N 1
ATOM 717 C CA . VAL A 1 92 ? 9.07 21.391 7.102 1 97.69 92 VAL A CA 1
ATOM 718 C C . VAL A 1 92 ? 10.164 20.328 7.277 1 97.69 92 VAL A C 1
ATOM 720 O O . VAL A 1 92 ? 10.531 19.656 6.324 1 97.69 92 VAL A O 1
ATOM 723 N N . ALA A 1 93 ? 10.609 20.203 8.5 1 98.44 93 ALA A N 1
ATOM 724 C CA . ALA A 1 93 ? 11.648 19.219 8.766 1 98.44 93 ALA A CA 1
ATOM 725 C C . ALA A 1 93 ? 11.148 17.812 8.469 1 98.44 93 ALA A C 1
ATOM 727 O O . ALA A 1 93 ? 11.867 17 7.871 1 98.44 93 ALA A O 1
ATOM 728 N N . SER A 1 94 ? 9.93 17.484 8.93 1 98.69 94 SER A N 1
ATOM 729 C CA . SER A 1 94 ? 9.344 16.172 8.672 1 98.69 94 SER A CA 1
ATOM 730 C C . SER A 1 94 ? 9.211 15.914 7.172 1 98.69 94 SER A C 1
ATOM 732 O O . SER A 1 94 ? 9.508 14.812 6.699 1 98.69 94 SER A O 1
ATOM 734 N N . ALA A 1 95 ? 8.781 16.906 6.441 1 98.75 95 ALA A N 1
ATOM 735 C CA . ALA A 1 95 ? 8.648 16.75 4.996 1 98.75 95 ALA A CA 1
ATOM 736 C C . ALA A 1 95 ? 10.008 16.516 4.344 1 98.75 95 ALA A C 1
ATOM 738 O O . ALA A 1 95 ? 10.133 15.664 3.453 1 98.75 95 ALA A O 1
ATOM 739 N N . ALA A 1 96 ? 11.023 17.25 4.777 1 98.81 96 ALA A N 1
ATOM 740 C CA . ALA A 1 96 ? 12.359 17.078 4.207 1 98.81 96 ALA A CA 1
ATOM 741 C C . ALA A 1 96 ? 12.906 15.688 4.488 1 98.81 96 ALA A C 1
ATOM 743 O O . ALA A 1 96 ? 13.391 15.008 3.576 1 98.81 96 ALA A O 1
ATOM 744 N N . VAL A 1 97 ? 12.828 15.281 5.715 1 98.88 97 VAL A N 1
ATOM 745 C CA . VAL A 1 97 ? 13.297 13.961 6.098 1 98.88 97 VAL A CA 1
ATOM 746 C C . VAL A 1 97 ? 12.469 12.891 5.387 1 98.88 97 VAL A C 1
ATOM 748 O O . VAL A 1 97 ? 13.016 11.898 4.898 1 98.88 97 VAL A O 1
ATOM 751 N N . GLY A 1 98 ? 11.148 13.062 5.332 1 98.88 98 GLY A N 1
ATOM 752 C CA . GLY A 1 98 ? 10.273 12.141 4.625 1 98.88 98 GLY A CA 1
ATOM 753 C C . GLY A 1 98 ? 10.586 12.039 3.145 1 98.88 98 GLY A C 1
ATOM 754 O O . GLY A 1 98 ? 10.516 10.953 2.562 1 98.88 98 GLY A O 1
ATOM 755 N N . ALA A 1 99 ? 10.898 13.172 2.537 1 98.88 99 ALA A N 1
ATOM 756 C CA . ALA A 1 99 ? 11.312 13.148 1.137 1 98.88 99 ALA A CA 1
ATOM 757 C C . ALA A 1 99 ? 12.578 12.32 0.955 1 98.88 99 ALA A C 1
ATOM 759 O O . ALA A 1 99 ? 12.734 11.617 -0.049 1 98.88 99 ALA A O 1
ATOM 760 N N . GLY A 1 100 ? 13.445 12.508 1.903 1 98.88 100 GLY A N 1
ATOM 761 C CA . GLY A 1 100 ? 14.625 11.648 1.887 1 98.88 100 GLY A CA 1
ATOM 762 C C . GLY A 1 100 ? 14.281 10.172 1.935 1 98.88 100 GLY A C 1
ATOM 763 O O . GLY A 1 100 ? 14.906 9.359 1.241 1 98.88 100 GLY A O 1
ATOM 764 N N . TRP A 1 101 ? 13.336 9.805 2.77 1 98.88 101 TRP A N 1
ATOM 765 C CA . TRP A 1 101 ? 12.883 8.422 2.848 1 98.88 101 TRP A CA 1
ATOM 766 C C . TRP A 1 101 ? 12.32 7.957 1.51 1 98.88 101 TRP A C 1
ATOM 768 O O . TRP A 1 101 ? 12.656 6.875 1.027 1 98.88 101 TRP A O 1
ATOM 778 N N . ALA A 1 102 ? 11.5 8.789 0.916 1 98.81 102 ALA A N 1
ATOM 779 C CA . ALA A 1 102 ? 10.891 8.453 -0.369 1 98.81 102 ALA A CA 1
ATOM 780 C C . ALA A 1 102 ? 11.961 8.219 -1.434 1 98.81 102 ALA A C 1
ATOM 782 O O . ALA A 1 102 ? 11.891 7.234 -2.18 1 98.81 102 ALA A O 1
ATOM 783 N N . LEU A 1 103 ? 12.922 9.078 -1.468 1 98.75 103 LEU A N 1
ATOM 784 C CA . LEU A 1 103 ? 14.008 8.914 -2.426 1 98.75 103 LEU A CA 1
ATOM 785 C C . LEU A 1 103 ? 14.781 7.633 -2.162 1 98.75 103 LEU A C 1
ATOM 787 O O . LEU A 1 103 ? 15.133 6.91 -3.098 1 98.75 103 LEU A O 1
ATOM 791 N N . SER A 1 104 ? 15.039 7.367 -0.968 1 98.81 104 SER A N 1
ATOM 792 C CA . SER A 1 104 ? 15.758 6.156 -0.595 1 98.81 104 SER A CA 1
ATOM 793 C C . SER A 1 104 ? 14.992 4.902 -1.009 1 98.81 104 SER A C 1
ATOM 795 O O . SER A 1 104 ? 15.594 3.91 -1.421 1 98.81 104 SER A O 1
ATOM 797 N N . ARG A 1 105 ? 13.688 4.969 -0.917 1 98.81 105 ARG A N 1
ATOM 798 C CA . ARG A 1 105 ? 12.867 3.814 -1.261 1 98.81 105 ARG A CA 1
ATOM 799 C C . ARG A 1 105 ? 12.852 3.58 -2.768 1 98.81 105 ARG A C 1
ATOM 801 O O . ARG A 1 105 ? 12.781 2.436 -3.223 1 98.81 105 ARG A O 1
ATOM 808 N N . LEU A 1 106 ? 12.953 4.66 -3.533 1 98.75 106 LEU A N 1
ATOM 809 C CA . LEU A 1 106 ? 13.102 4.496 -4.977 1 98.75 106 LEU A CA 1
ATOM 810 C C . LEU A 1 106 ? 14.438 3.855 -5.312 1 98.75 106 LEU A C 1
ATOM 812 O O . LEU A 1 106 ? 14.5 2.939 -6.137 1 98.75 106 LEU A O 1
ATOM 816 N N . ILE A 1 107 ? 15.484 4.344 -4.648 1 98.62 107 ILE A N 1
ATOM 817 C CA . ILE A 1 107 ? 16.812 3.77 -4.844 1 98.62 107 ILE A CA 1
ATOM 818 C C . ILE A 1 107 ? 16.797 2.291 -4.457 1 98.62 107 ILE A C 1
ATOM 820 O O . ILE A 1 107 ? 17.375 1.455 -5.152 1 98.62 107 ILE A O 1
ATOM 824 N N . TYR A 1 108 ? 16.109 1.953 -3.402 1 98.62 108 TYR A N 1
ATOM 825 C CA . TYR A 1 108 ? 15.953 0.579 -2.936 1 98.62 108 TYR A CA 1
ATOM 826 C C . TYR A 1 108 ? 15.281 -0.286 -3.996 1 98.62 108 TYR A C 1
ATOM 828 O O . TYR A 1 108 ? 15.797 -1.35 -4.355 1 98.62 108 TYR A O 1
ATOM 836 N N . ALA A 1 109 ? 14.195 0.183 -4.531 1 98.56 109 ALA A N 1
ATOM 837 C CA . ALA A 1 109 ? 13.391 -0.583 -5.484 1 98.56 109 ALA A CA 1
ATOM 838 C C . ALA A 1 109 ? 14.164 -0.834 -6.773 1 98.56 109 ALA A C 1
ATOM 840 O O . ALA A 1 109 ? 14.273 -1.976 -7.23 1 98.56 109 ALA A O 1
ATOM 841 N N . PHE A 1 110 ? 14.742 0.204 -7.332 1 98.44 110 PHE A N 1
ATOM 842 C CA . PHE A 1 110 ? 15.438 0.076 -8.609 1 98.44 110 PHE A CA 1
ATOM 843 C C . PHE A 1 110 ? 16.781 -0.627 -8.43 1 98.44 110 PHE A C 1
ATOM 845 O O . PHE A 1 110 ? 17.234 -1.328 -9.336 1 98.44 110 PHE A O 1
ATOM 852 N N . GLY A 1 111 ? 17.375 -0.431 -7.27 1 98.12 111 GLY A N 1
ATOM 853 C CA . GLY A 1 111 ? 18.578 -1.188 -6.98 1 98.12 111 GLY A CA 1
ATOM 854 C C . GLY A 1 111 ? 18.328 -2.68 -6.863 1 98.12 111 GLY A C 1
ATOM 855 O O . GLY A 1 111 ? 19.078 -3.484 -7.43 1 98.12 111 GLY A O 1
ATOM 856 N N . TYR A 1 112 ? 17.281 -3.072 -6.148 1 97.62 112 TYR A N 1
ATOM 857 C CA . TYR A 1 112 ? 16.938 -4.465 -5.891 1 97.62 112 TYR A CA 1
ATOM 858 C C . TYR A 1 112 ? 16.547 -5.18 -7.18 1 97.62 112 TYR A C 1
ATOM 860 O O . TYR A 1 112 ? 16.766 -6.383 -7.32 1 97.62 112 TYR A O 1
ATOM 868 N N . THR A 1 113 ? 16.016 -4.43 -8.109 1 97.69 113 THR A N 1
ATOM 869 C CA . THR A 1 113 ? 15.539 -5.023 -9.352 1 97.69 113 THR A CA 1
ATOM 870 C C . THR A 1 113 ? 16.5 -4.727 -10.5 1 97.69 113 THR A C 1
ATOM 872 O O . THR A 1 113 ? 16.109 -4.766 -11.672 1 97.69 113 THR A O 1
ATOM 875 N N . SER A 1 114 ? 17.641 -4.348 -10.195 1 97 114 SER A N 1
ATOM 876 C CA . SER A 1 114 ? 18.719 -4.191 -11.172 1 97 114 SER A CA 1
ATOM 877 C C . SER A 1 114 ? 19.516 -5.484 -11.328 1 97 114 SER A C 1
ATOM 879 O O . SER A 1 114 ? 19.172 -6.504 -10.719 1 97 114 SER A O 1
ATOM 881 N N . ALA A 1 115 ? 20.5 -5.461 -12.219 1 95.12 115 ALA A N 1
ATOM 882 C CA . ALA A 1 115 ? 21.359 -6.621 -12.453 1 95.12 115 ALA A CA 1
ATOM 883 C C . ALA A 1 115 ? 22.109 -7.023 -11.18 1 95.12 115 ALA A C 1
ATOM 885 O O . ALA A 1 115 ? 22.5 -8.18 -11.031 1 95.12 115 ALA A O 1
ATOM 886 N N . ALA A 1 116 ? 22.25 -6.133 -10.227 1 95.88 116 ALA A N 1
ATOM 887 C CA . ALA A 1 116 ? 22.984 -6.391 -8.984 1 95.88 116 ALA A CA 1
ATOM 888 C C . ALA A 1 116 ? 22.141 -7.23 -8.023 1 95.88 116 ALA A C 1
ATOM 890 O O . ALA A 1 116 ? 22.672 -7.781 -7.051 1 95.88 116 ALA A O 1
ATOM 891 N N . GLY A 1 117 ? 20.859 -7.273 -8.281 1 96.19 117 GLY A N 1
ATOM 892 C CA . GLY A 1 117 ? 20 -8.031 -7.391 1 96.19 117 GLY A CA 1
ATOM 893 C C . GLY A 1 117 ? 19.953 -7.465 -5.984 1 96.19 117 GLY A C 1
ATOM 894 O O . GLY A 1 117 ? 19.938 -6.246 -5.797 1 96.19 117 GLY A O 1
ATOM 895 N N . PRO A 1 118 ? 19.875 -8.367 -4.973 1 96.69 118 PRO A N 1
ATOM 896 C CA . PRO A 1 118 ? 19.719 -7.945 -3.578 1 96.69 118 PRO A CA 1
ATOM 897 C C . PRO A 1 118 ? 20.844 -7.012 -3.119 1 96.69 118 PRO A C 1
ATOM 899 O O . PRO A 1 118 ? 20.625 -6.148 -2.264 1 96.69 118 PRO A O 1
ATOM 902 N N . ALA A 1 119 ? 21.938 -7.156 -3.695 1 97.31 119 ALA A N 1
ATOM 903 C CA . ALA A 1 119 ? 23.047 -6.285 -3.301 1 97.31 119 ALA A CA 1
ATOM 904 C C . ALA A 1 119 ? 22.766 -4.832 -3.67 1 97.31 119 ALA A C 1
ATOM 906 O O . ALA A 1 119 ? 23.266 -3.912 -3.027 1 97.31 119 ALA A O 1
ATOM 907 N N . GLY A 1 120 ? 21.984 -4.57 -4.648 1 97.81 120 GLY A N 1
ATOM 908 C CA . GLY A 1 120 ? 21.672 -3.234 -5.129 1 97.81 120 GLY A CA 1
ATOM 909 C C . GLY A 1 120 ? 20.75 -2.467 -4.199 1 97.81 120 GLY A C 1
ATOM 910 O O . GLY A 1 120 ? 20.609 -1.246 -4.316 1 97.81 120 GLY A O 1
ATOM 911 N N . ARG A 1 121 ? 20.172 -3.18 -3.217 1 97.56 121 ARG A N 1
ATOM 912 C CA . ARG A 1 121 ? 19.203 -2.551 -2.336 1 97.56 121 ARG A CA 1
ATOM 913 C C . ARG A 1 121 ? 19.891 -1.784 -1.211 1 97.56 121 ARG A C 1
ATOM 915 O O . ARG A 1 121 ? 19.25 -0.989 -0.515 1 97.56 121 ARG A O 1
ATOM 922 N N . VAL A 1 122 ? 21.172 -1.988 -1.025 1 97.44 122 VAL A N 1
ATOM 923 C CA . VAL A 1 122 ? 21.859 -1.622 0.208 1 97.44 122 VAL A CA 1
ATOM 924 C C . VAL A 1 122 ? 21.828 -0.105 0.386 1 97.44 122 VAL A C 1
ATOM 926 O O . VAL A 1 122 ? 21.516 0.393 1.467 1 97.44 122 VAL A O 1
ATOM 929 N N . ARG A 1 123 ? 22.234 0.686 -0.623 1 97.38 123 ARG A N 1
ATOM 930 C CA . ARG A 1 123 ? 22.234 2.141 -0.512 1 97.38 123 ARG A CA 1
ATOM 931 C C . ARG A 1 123 ? 20.844 2.658 -0.117 1 97.38 123 ARG A C 1
ATOM 933 O O . ARG A 1 123 ? 20.734 3.52 0.757 1 97.38 123 ARG A O 1
ATOM 940 N N . GLY A 1 124 ? 19.75 2.145 -0.755 1 98.56 124 GLY A N 1
ATOM 941 C CA . GLY A 1 124 ? 18.391 2.521 -0.404 1 98.56 124 GLY A CA 1
ATOM 942 C C . GLY A 1 124 ? 18 2.113 1.005 1 98.56 124 GLY A C 1
ATOM 943 O O . GLY A 1 124 ? 17.297 2.85 1.698 1 98.56 124 GLY A O 1
ATOM 944 N N . SER A 1 125 ? 18.531 0.989 1.405 1 98.44 125 SER A N 1
ATOM 945 C CA . SER A 1 125 ? 18.234 0.478 2.74 1 98.44 125 SER A CA 1
ATOM 946 C C . SER A 1 125 ? 18.828 1.383 3.82 1 98.44 125 SER A C 1
ATOM 948 O O . SER A 1 125 ? 18.156 1.698 4.805 1 98.44 125 SER A O 1
ATOM 950 N N . ILE A 1 126 ? 20 1.764 3.664 1 98.19 126 ILE A N 1
ATOM 951 C CA . ILE A 1 126 ? 20.672 2.619 4.637 1 98.19 126 ILE A CA 1
ATOM 952 C C . ILE A 1 126 ? 19.953 3.961 4.727 1 98.19 126 ILE A C 1
ATOM 954 O O . ILE A 1 126 ? 19.625 4.422 5.824 1 98.19 126 ILE A O 1
ATOM 958 N N . GLY A 1 127 ? 19.703 4.578 3.631 1 98.56 127 GLY A N 1
ATOM 959 C CA . GLY A 1 127 ? 19 5.855 3.613 1 98.56 127 GLY A CA 1
ATOM 960 C C . GLY A 1 127 ? 17.625 5.793 4.238 1 98.56 127 GLY A C 1
ATOM 961 O O . GLY A 1 127 ? 17.25 6.664 5.027 1 98.56 127 GLY A O 1
ATOM 962 N N . SER A 1 128 ? 16.906 4.805 3.9 1 98.56 128 SER A N 1
ATOM 963 C CA . SER A 1 128 ? 15.555 4.684 4.43 1 98.56 128 SER A CA 1
ATOM 964 C C . SER A 1 128 ? 15.57 4.426 5.934 1 98.56 128 SER A C 1
ATOM 966 O O . SER A 1 128 ? 14.727 4.945 6.664 1 98.56 128 SER A O 1
ATOM 968 N N . PHE A 1 129 ? 16.516 3.633 6.387 1 98.25 129 PHE A N 1
ATOM 969 C CA . PHE A 1 129 ? 16.609 3.342 7.812 1 98.25 129 PHE A CA 1
ATOM 970 C C . PHE A 1 129 ? 16.891 4.613 8.602 1 98.25 129 PHE A C 1
ATOM 972 O O . PHE A 1 129 ? 16.234 4.883 9.609 1 98.25 129 PHE A O 1
ATOM 979 N N . LEU A 1 130 ? 17.781 5.422 8.164 1 98.5 130 LEU A N 1
ATOM 980 C CA . LEU A 1 130 ? 18.188 6.637 8.867 1 98.5 130 LEU A CA 1
ATOM 981 C C . LEU A 1 130 ? 17.047 7.645 8.898 1 98.5 130 LEU A C 1
ATOM 983 O O . LEU A 1 130 ? 16.734 8.195 9.961 1 98.5 130 LEU A O 1
ATOM 987 N N . THR A 1 131 ? 16.453 7.824 7.824 1 98.81 131 THR A N 1
ATOM 988 C CA . THR A 1 131 ? 15.391 8.82 7.738 1 98.81 131 THR A CA 1
ATOM 989 C C . THR A 1 131 ? 14.148 8.352 8.492 1 98.81 131 THR A C 1
ATOM 991 O O . THR A 1 131 ? 13.5 9.141 9.18 1 98.81 131 THR A O 1
ATOM 994 N N . ASP A 1 132 ? 13.859 7.125 8.383 1 98.69 132 ASP A N 1
ATOM 995 C CA . ASP A 1 132 ? 12.727 6.559 9.109 1 98.69 132 ASP A CA 1
ATOM 996 C C . ASP A 1 132 ? 12.93 6.684 10.617 1 98.69 132 ASP A C 1
ATOM 998 O O . ASP A 1 132 ? 12 7.051 11.344 1 98.69 132 ASP A O 1
ATOM 1002 N N . THR A 1 133 ? 14.07 6.363 11.062 1 98.75 133 THR A N 1
ATOM 1003 C CA . THR A 1 133 ? 14.391 6.445 12.484 1 98.75 133 THR A CA 1
ATOM 1004 C C . THR A 1 133 ? 14.266 7.883 12.984 1 98.75 133 THR A C 1
ATOM 1006 O O . THR A 1 133 ? 13.68 8.133 14.039 1 98.75 133 THR A O 1
ATOM 1009 N N . ALA A 1 134 ? 14.766 8.734 12.227 1 98.75 134 ALA A N 1
ATOM 1010 C CA . ALA A 1 134 ? 14.672 10.148 12.586 1 98.75 134 ALA A CA 1
ATOM 1011 C C . ALA A 1 134 ? 13.219 10.586 12.719 1 98.75 134 ALA A C 1
ATOM 1013 O O . ALA A 1 134 ? 12.852 11.258 13.688 1 98.75 134 ALA A O 1
ATOM 1014 N N . LEU A 1 135 ? 12.398 10.172 11.797 1 98.75 135 LEU A N 1
ATOM 1015 C CA . LEU A 1 135 ? 10.992 10.539 11.828 1 98.75 135 LEU A CA 1
ATOM 1016 C C . LEU A 1 135 ? 10.297 9.945 13.047 1 98.75 135 LEU A C 1
ATOM 1018 O O . LEU A 1 135 ? 9.438 10.586 13.648 1 98.75 135 LEU A O 1
ATOM 1022 N N . LYS A 1 136 ? 10.625 8.797 13.422 1 98.69 136 LYS A N 1
ATOM 1023 C CA . LYS A 1 136 ? 9.992 8.141 14.57 1 98.69 136 LYS A CA 1
ATOM 1024 C C . LYS A 1 136 ? 10.312 8.875 15.867 1 98.69 136 LYS A C 1
ATOM 1026 O O . LYS A 1 136 ? 9.43 9.07 16.703 1 98.69 136 LYS A O 1
ATOM 1031 N N . PHE A 1 137 ? 11.516 9.273 15.969 1 98.69 137 PHE A N 1
ATOM 1032 C CA . PHE A 1 137 ? 11.875 10.023 17.172 1 98.69 137 PHE A CA 1
ATOM 1033 C C . PHE A 1 137 ? 11.219 11.398 17.172 1 98.69 137 PHE A C 1
ATOM 1035 O O . PHE A 1 137 ? 10.797 11.898 18.219 1 98.69 137 PHE A O 1
ATOM 1042 N N . MET A 1 138 ? 11.164 12.031 16.016 1 98.44 138 MET A N 1
ATOM 1043 C CA . MET A 1 138 ? 10.453 13.305 15.906 1 98.44 138 MET A CA 1
ATOM 1044 C C . MET A 1 138 ? 8.977 13.141 16.266 1 98.44 138 MET A C 1
ATOM 1046 O O . MET A 1 138 ? 8.383 14.016 16.875 1 98.44 138 MET A O 1
ATOM 1050 N N . ALA A 1 139 ? 8.414 12.023 15.844 1 98.44 139 ALA A N 1
ATOM 1051 C CA . ALA A 1 139 ? 7.02 11.734 16.172 1 98.44 139 ALA A CA 1
ATOM 1052 C C . ALA A 1 139 ? 6.836 11.539 17.672 1 98.44 139 ALA A C 1
ATOM 1054 O O . ALA A 1 139 ? 5.879 12.047 18.25 1 98.44 139 ALA A O 1
ATOM 1055 N N . LEU A 1 140 ? 7.777 10.812 18.25 1 98 140 LEU A N 1
ATOM 1056 C CA . LEU A 1 140 ? 7.738 10.609 19.703 1 98 140 LEU A CA 1
ATOM 1057 C C . LEU A 1 140 ? 7.824 11.938 20.438 1 98 140 LEU A C 1
ATOM 1059 O O . LEU A 1 140 ? 7.027 12.203 21.344 1 98 140 LEU A O 1
ATOM 1063 N N . TYR A 1 141 ? 8.734 12.75 20.016 1 97.44 141 TYR A N 1
ATOM 1064 C CA . TYR A 1 141 ? 8.891 14.062 20.641 1 97.44 141 TYR A CA 1
ATOM 1065 C C . TYR A 1 141 ? 7.621 14.891 20.484 1 97.44 141 TYR A C 1
ATOM 1067 O O . TYR A 1 141 ? 7.152 15.5 21.453 1 97.44 141 TYR A O 1
ATOM 1075 N N . THR A 1 142 ? 7.102 14.914 19.312 1 96.25 142 THR A N 1
ATOM 1076 C CA . THR A 1 142 ? 5.883 15.672 19.031 1 96.25 142 THR A CA 1
ATOM 1077 C C . THR A 1 142 ? 4.75 15.227 19.953 1 96.25 142 THR A C 1
ATOM 1079 O O . THR A 1 142 ? 4.043 16.062 20.531 1 96.25 142 THR A O 1
ATOM 1082 N N . SER A 1 143 ? 4.605 13.938 20.172 1 96.12 143 SER A N 1
ATOM 1083 C CA . SER A 1 143 ? 3.535 13.375 21 1 96.12 143 SER A CA 1
ATOM 1084 C C . SER A 1 143 ? 3.723 13.742 22.469 1 96.12 143 SER A C 1
ATOM 1086 O O . SER A 1 143 ? 2.779 14.172 23.141 1 96.12 143 SER A O 1
ATOM 1088 N N . VAL A 1 144 ? 4.926 13.641 22.922 1 95.69 144 VAL A N 1
ATOM 1089 C CA . VAL A 1 144 ? 5.219 13.977 24.297 1 95.69 144 VAL A CA 1
ATOM 1090 C C . VAL A 1 144 ? 5.035 15.477 24.531 1 95.69 144 VAL A C 1
ATOM 1092 O O . VAL A 1 144 ? 4.469 15.891 25.531 1 95.69 144 VAL A O 1
ATOM 1095 N N . ALA A 1 145 ? 5.484 16.234 23.578 1 94 145 ALA A N 1
ATOM 1096 C CA . ALA A 1 145 ? 5.348 17.688 23.672 1 94 145 ALA A CA 1
ATOM 1097 C C . ALA A 1 145 ? 3.879 18.094 23.719 1 94 145 ALA A C 1
ATOM 1099 O O . ALA A 1 145 ? 3.516 19.031 24.438 1 94 145 ALA A O 1
ATOM 1100 N N . MET A 1 146 ? 3.02 17.438 22.984 1 89.75 146 MET A N 1
ATOM 1101 C CA . MET A 1 146 ? 1.588 17.734 22.984 1 89.75 146 MET A CA 1
ATOM 1102 C C . MET A 1 146 ? 0.964 17.391 24.328 1 89.75 146 MET A C 1
ATOM 1104 O O . MET A 1 146 ? 0.097 18.109 24.812 1 89.75 146 MET A O 1
ATOM 1108 N N . ILE A 1 147 ? 1.407 16.297 24.953 1 93.12 147 ILE A N 1
ATOM 1109 C CA . ILE A 1 147 ? 0.889 15.867 26.25 1 93.12 147 ILE A CA 1
ATOM 1110 C C . ILE A 1 147 ? 1.358 16.828 27.344 1 93.12 147 ILE A C 1
ATOM 1112 O O . ILE A 1 147 ? 0.582 17.203 28.234 1 93.12 147 ILE A O 1
ATOM 1116 N N . MET A 1 148 ? 2.609 17.188 27.125 1 92.75 148 MET A N 1
ATOM 1117 C CA . MET A 1 148 ? 3.227 18.016 28.172 1 92.75 148 MET A CA 1
ATOM 1118 C C . MET A 1 148 ? 2.932 19.484 27.953 1 92.75 148 MET A C 1
ATOM 1120 O O . MET A 1 148 ? 3.234 20.328 28.812 1 92.75 148 MET A O 1
ATOM 1124 N N . ASP A 1 149 ? 2.287 19.703 26.781 1 87.94 149 ASP A N 1
ATOM 1125 C CA . ASP A 1 149 ? 1.932 21.062 26.406 1 87.94 149 ASP A CA 1
ATOM 1126 C C . ASP A 1 149 ? 3.158 21.984 26.422 1 87.94 149 ASP A C 1
ATOM 1128 O O . ASP A 1 149 ? 3.145 23.031 27.047 1 87.94 149 ASP A O 1
ATOM 1132 N N . TRP A 1 150 ? 4.301 21.469 25.953 1 80.19 150 TRP A N 1
ATOM 1133 C CA . TRP A 1 150 ? 5.48 22.297 25.75 1 80.19 150 TRP A CA 1
ATOM 1134 C C . TRP A 1 150 ? 5.277 23.266 24.578 1 80.19 150 TRP A C 1
ATOM 1136 O O . TRP A 1 150 ? 4.473 23 23.688 1 80.19 150 TRP A O 1
ATOM 1146 N N . MET B 1 1 ? 2.199 30.359 11.859 1 46.88 1 MET B N 1
ATOM 1147 C CA . MET B 1 1 ? 0.835 30.484 12.359 1 46.88 1 MET B CA 1
ATOM 1148 C C . MET B 1 1 ? 0.087 29.156 12.242 1 46.88 1 MET B C 1
ATOM 1150 O O . MET B 1 1 ? 0.311 28.391 11.297 1 46.88 1 MET B O 1
ATOM 1154 N N . PRO B 1 2 ? -0.474 28.5 13.375 1 51.44 2 PRO B N 1
ATOM 1155 C CA . PRO B 1 2 ? -1.291 27.281 13.32 1 51.44 2 PRO B CA 1
ATOM 1156 C C . PRO B 1 2 ? -2.398 27.359 12.273 1 51.44 2 PRO B C 1
ATOM 1158 O O . PRO B 1 2 ? -2.961 28.438 12.047 1 51.44 2 PRO B O 1
ATOM 1161 N N . ILE B 1 3 ? -2.238 26.844 11.039 1 54.41 3 ILE B N 1
ATOM 1162 C CA . ILE B 1 3 ? -3.389 26.781 10.148 1 54.41 3 ILE B CA 1
ATOM 1163 C C . ILE B 1 3 ? -4.387 25.75 10.664 1 54.41 3 ILE B C 1
ATOM 1165 O O . ILE B 1 3 ? -3.994 24.688 11.164 1 54.41 3 ILE B O 1
ATOM 1169 N N . THR B 1 4 ? -5.586 26.266 10.898 1 60.47 4 THR B N 1
ATOM 1170 C CA . THR B 1 4 ? -6.742 25.438 11.195 1 60.47 4 THR B CA 1
ATOM 1171 C C . THR B 1 4 ? -7.117 24.578 9.984 1 60.47 4 THR B C 1
ATOM 1173 O O . THR B 1 4 ? -7.297 25.109 8.883 1 60.47 4 THR B O 1
ATOM 1176 N N . LEU B 1 5 ? -6.645 23.297 10.062 1 63.38 5 LEU B N 1
ATOM 1177 C CA . LEU B 1 5 ? -7.188 22.422 9.023 1 63.38 5 LEU B CA 1
ATOM 1178 C C . LEU B 1 5 ? -8.688 22.219 9.219 1 63.38 5 LEU B C 1
ATOM 1180 O O . LEU B 1 5 ? -9.117 21.766 10.281 1 63.38 5 LEU B O 1
ATOM 1184 N N . GLN B 1 6 ? -9.383 22.875 8.359 1 71.62 6 GLN B N 1
ATOM 1185 C CA . GLN B 1 6 ? -10.828 22.672 8.375 1 71.62 6 GLN B CA 1
ATOM 1186 C C . GLN B 1 6 ? -11.211 21.422 7.578 1 71.62 6 GLN B C 1
ATOM 1188 O O . GLN B 1 6 ? -10.828 21.281 6.418 1 71.62 6 GLN B O 1
ATOM 1193 N N . VAL B 1 7 ? -11.648 20.453 8.289 1 80.94 7 VAL B N 1
ATOM 1194 C CA . VAL B 1 7 ? -12.203 19.266 7.621 1 80.94 7 VAL B CA 1
ATOM 1195 C C . VAL B 1 7 ? -13.609 19.578 7.117 1 80.94 7 VAL B C 1
ATOM 1197 O O . VAL B 1 7 ? -14.43 20.141 7.848 1 80.94 7 VAL B O 1
ATOM 1200 N N . PRO B 1 8 ? -13.75 19.359 5.785 1 87.19 8 PRO B N 1
ATOM 1201 C CA . PRO B 1 8 ? -15.055 19.688 5.211 1 87.19 8 PRO B CA 1
ATOM 1202 C C . PRO B 1 8 ? -16.203 18.938 5.895 1 87.19 8 PRO B C 1
ATOM 1204 O O . PRO B 1 8 ? -15.992 17.875 6.473 1 87.19 8 PRO B O 1
ATOM 1207 N N . ASP B 1 9 ? -17.391 19.469 5.848 1 87.06 9 ASP B N 1
ATOM 1208 C CA . ASP B 1 9 ? -18.578 18.906 6.48 1 87.06 9 ASP B CA 1
ATOM 1209 C C . ASP B 1 9 ? -18.875 17.5 5.949 1 87.06 9 ASP B C 1
ATOM 1211 O O . ASP B 1 9 ? -19.344 16.641 6.691 1 87.06 9 ASP B O 1
ATOM 1215 N N . GLU B 1 10 ? -18.547 17.328 4.656 1 93.69 10 GLU B N 1
ATOM 1216 C CA . GLU B 1 10 ? -18.891 16.062 4 1 93.69 10 GLU B CA 1
ATOM 1217 C C . GLU B 1 10 ? -17.797 15.016 4.191 1 93.69 10 GLU B C 1
ATOM 1219 O O . GLU B 1 10 ? -17.875 13.922 3.629 1 93.69 10 GLU B O 1
ATOM 1224 N N . TYR B 1 11 ? -16.891 15.312 5.059 1 94.25 11 TYR B N 1
ATOM 1225 C CA . TYR B 1 11 ? -15.75 14.414 5.238 1 94.25 11 TYR B CA 1
ATOM 1226 C C . TYR B 1 11 ? -16.188 13.094 5.859 1 94.25 11 TYR B C 1
ATOM 1228 O O . TYR B 1 11 ? -15.492 12.086 5.758 1 94.25 11 TYR B O 1
ATOM 1236 N N . GLY B 1 12 ? -17.328 13.078 6.527 1 94.38 12 GLY B N 1
ATOM 1237 C CA . GLY B 1 12 ? -17.875 11.836 7.051 1 94.38 12 GLY B CA 1
ATOM 1238 C C . GLY B 1 12 ? -18.031 10.766 5.992 1 94.38 12 GLY B C 1
ATOM 1239 O O . GLY B 1 12 ? -17.891 9.578 6.277 1 94.38 12 GLY B O 1
ATOM 1240 N N . TYR B 1 13 ? -18.328 11.164 4.738 1 97.06 13 TYR B N 1
ATOM 1241 C CA . TYR B 1 13 ? -18.453 10.211 3.643 1 97.06 13 TYR B CA 1
ATOM 1242 C C . TYR B 1 13 ? -17.109 9.547 3.355 1 97.06 13 TYR B C 1
ATOM 1244 O O . TYR B 1 13 ? -17.047 8.352 3.045 1 97.06 13 TYR B O 1
ATOM 1252 N N . VAL B 1 14 ? -16.078 10.305 3.432 1 97.81 14 VAL B N 1
ATOM 1253 C CA . VAL B 1 14 ? -14.719 9.805 3.219 1 97.81 14 VAL B CA 1
ATOM 1254 C C . VAL B 1 14 ? -14.383 8.758 4.281 1 97.81 14 VAL B C 1
ATOM 1256 O O . VAL B 1 14 ? -13.898 7.668 3.959 1 97.81 14 VAL B O 1
ATOM 1259 N N . LEU B 1 15 ? -14.719 9.07 5.516 1 97.12 15 LEU B N 1
ATOM 1260 C CA . LEU B 1 15 ? -14.43 8.156 6.621 1 97.12 15 LEU B CA 1
ATOM 1261 C C . LEU B 1 15 ? -15.281 6.895 6.523 1 97.12 15 LEU B C 1
ATOM 1263 O O . LEU B 1 15 ? -14.828 5.809 6.895 1 97.12 15 LEU B O 1
ATOM 1267 N N . LEU B 1 16 ? -16.438 7.074 6.074 1 97.88 16 LEU B N 1
ATOM 1268 C CA . LEU B 1 16 ? -17.297 5.91 5.883 1 97.88 16 LEU B CA 1
ATOM 1269 C C . LEU B 1 16 ? -16.703 4.949 4.867 1 97.88 16 LEU B C 1
ATOM 1271 O O . LEU B 1 16 ? -16.688 3.734 5.086 1 97.88 16 LEU B O 1
ATOM 1275 N N . VAL B 1 17 ? -16.203 5.477 3.781 1 98.69 17 VAL B N 1
ATOM 1276 C CA . VAL B 1 17 ? -15.57 4.645 2.764 1 98.69 17 VAL B CA 1
ATOM 1277 C C . VAL B 1 17 ? -14.32 3.992 3.338 1 98.69 17 VAL B C 1
ATOM 1279 O O . VAL B 1 17 ? -14.102 2.793 3.158 1 98.69 17 VAL B O 1
ATOM 1282 N N . ALA B 1 18 ? -13.523 4.773 4.043 1 98.56 18 ALA B N 1
ATOM 1283 C CA . ALA B 1 18 ? -12.344 4.203 4.691 1 98.56 18 ALA B CA 1
ATOM 1284 C C . ALA B 1 18 ? -12.727 3.041 5.605 1 98.56 18 ALA B C 1
ATOM 1286 O O . ALA B 1 18 ? -12.133 1.963 5.531 1 98.56 18 ALA B O 1
ATOM 1287 N N . ALA B 1 19 ? -13.75 3.234 6.402 1 98.44 19 ALA B N 1
ATOM 1288 C CA . ALA B 1 19 ? -14.195 2.213 7.344 1 98.44 19 ALA B CA 1
ATOM 1289 C C . ALA B 1 19 ? -14.68 0.965 6.609 1 98.44 19 ALA B C 1
ATOM 1291 O O . ALA B 1 19 ? -14.461 -0.158 7.07 1 98.44 19 ALA B O 1
ATOM 1292 N N . SER B 1 20 ? -15.289 1.171 5.531 1 98.38 20 SER B N 1
ATOM 1293 C CA . SER B 1 20 ? -15.805 0.031 4.777 1 98.38 20 SER B CA 1
ATOM 1294 C C . SER B 1 20 ? -14.672 -0.884 4.32 1 98.38 20 SER B C 1
ATOM 1296 O O . SER B 1 20 ? -14.852 -2.1 4.223 1 98.38 20 SER B O 1
ATOM 1298 N N . THR B 1 21 ? -13.492 -0.344 4.039 1 98.31 21 THR B N 1
ATOM 1299 C CA . THR B 1 21 ? -12.391 -1.155 3.529 1 98.31 21 THR B CA 1
ATOM 1300 C C . THR B 1 21 ? -11.852 -2.082 4.613 1 98.31 21 THR B C 1
ATOM 1302 O O . THR B 1 21 ? -11.242 -3.111 4.316 1 98.31 21 THR B O 1
ATOM 1305 N N . PHE B 1 22 ? -12.062 -1.743 5.887 1 98.38 22 PHE B N 1
ATOM 1306 C CA . PHE B 1 22 ? -11.641 -2.611 6.98 1 98.38 22 PHE B CA 1
ATOM 1307 C C . PHE B 1 22 ? -12.445 -3.908 6.984 1 98.38 22 PHE B C 1
ATOM 1309 O O . PHE B 1 22 ? -11.914 -4.973 7.312 1 98.38 22 PHE B O 1
ATOM 1316 N N . PHE B 1 23 ? -13.641 -3.797 6.566 1 98.25 23 PHE B N 1
ATOM 1317 C CA . PHE B 1 23 ? -14.477 -4.988 6.484 1 98.25 23 PHE B CA 1
ATOM 1318 C C . PHE B 1 23 ? -14.125 -5.816 5.258 1 98.25 23 PHE B C 1
ATOM 1320 O O . PHE B 1 23 ? -14.305 -7.035 5.25 1 98.25 23 PHE B O 1
ATOM 1327 N N . ILE B 1 24 ? -13.617 -5.184 4.188 1 98.56 24 ILE B N 1
ATOM 1328 C CA . ILE B 1 24 ? -13.125 -5.934 3.033 1 98.56 24 ILE B CA 1
ATOM 1329 C C . ILE B 1 24 ? -11.93 -6.785 3.441 1 98.56 24 ILE B C 1
ATOM 1331 O O . ILE B 1 24 ? -11.789 -7.93 3.008 1 98.56 24 ILE B O 1
ATOM 1335 N N . ASN B 1 25 ? -11.078 -6.188 4.305 1 98.5 25 ASN B N 1
ATOM 1336 C CA . ASN B 1 25 ? -9.977 -6.988 4.832 1 98.5 25 ASN B CA 1
ATOM 1337 C C . ASN B 1 25 ? -10.492 -8.203 5.602 1 98.5 25 ASN B C 1
ATOM 1339 O O . ASN B 1 25 ? -9.953 -9.305 5.457 1 98.5 25 ASN B O 1
ATOM 1343 N N . THR B 1 26 ? -11.555 -8.016 6.395 1 98.69 26 THR B N 1
ATOM 1344 C CA . THR B 1 26 ? -12.164 -9.125 7.125 1 98.69 26 THR B CA 1
ATOM 1345 C C . THR B 1 26 ? -12.695 -10.18 6.164 1 98.69 26 THR B C 1
ATOM 1347 O O . THR B 1 26 ? -12.562 -11.383 6.414 1 98.69 26 THR B O 1
ATOM 1350 N N . THR B 1 27 ? -13.258 -9.75 5.105 1 98.56 27 THR B N 1
ATOM 1351 C CA . THR B 1 27 ? -13.742 -10.672 4.082 1 98.56 27 THR B CA 1
ATOM 1352 C C . THR B 1 27 ? -12.609 -11.539 3.543 1 98.56 27 THR B C 1
ATOM 1354 O O . THR B 1 27 ? -12.758 -12.75 3.393 1 98.56 27 THR B O 1
ATOM 1357 N N . HIS B 1 28 ? -11.469 -10.93 3.273 1 98.75 28 HIS B N 1
ATOM 1358 C CA . HIS B 1 28 ? -10.312 -11.68 2.805 1 98.75 28 HIS B CA 1
ATOM 1359 C C . HIS B 1 28 ? -9.852 -12.695 3.848 1 98.75 28 HIS B C 1
ATOM 1361 O O . HIS B 1 28 ? -9.484 -13.82 3.506 1 98.75 28 HIS B O 1
ATOM 1367 N N . VAL B 1 29 ? -9.914 -12.32 5.18 1 98.31 29 VAL B N 1
ATOM 1368 C CA . VAL B 1 29 ? -9.531 -13.227 6.262 1 98.31 29 VAL B CA 1
ATOM 1369 C C . VAL B 1 29 ? -10.453 -14.445 6.266 1 98.31 29 VAL B C 1
ATOM 1371 O O . VAL B 1 29 ? -9.984 -15.586 6.359 1 98.31 29 VAL B O 1
ATOM 1374 N N . LEU B 1 30 ? -11.688 -14.234 6.094 1 98.38 30 LEU B N 1
ATOM 1375 C CA . LEU B 1 30 ? -12.664 -15.312 6.113 1 98.38 30 LEU B CA 1
ATOM 1376 C C . LEU B 1 30 ? -12.516 -16.219 4.887 1 98.38 30 LEU B C 1
ATOM 1378 O O . LEU B 1 30 ? -12.602 -17.438 4.996 1 98.38 30 LEU B O 1
ATOM 1382 N N . LEU B 1 31 ? -12.289 -15.602 3.732 1 98.38 31 LEU B N 1
ATOM 1383 C CA . LEU B 1 31 ? -12.086 -16.375 2.518 1 98.38 31 LEU B CA 1
ATOM 1384 C C . LEU B 1 31 ? -10.844 -17.25 2.635 1 98.38 31 LEU B C 1
ATOM 1386 O O . LEU B 1 31 ? -10.883 -18.438 2.322 1 98.38 31 LEU B O 1
ATOM 1390 N N . THR B 1 32 ? -9.75 -16.672 3.111 1 98.25 32 THR B N 1
ATOM 1391 C CA . THR B 1 32 ? -8.5 -17.406 3.238 1 98.25 32 THR B CA 1
ATOM 1392 C C . THR B 1 32 ? -8.648 -18.547 4.246 1 98.25 32 THR B C 1
ATOM 1394 O O . THR B 1 32 ? -8.195 -19.672 4 1 98.25 32 THR B O 1
ATOM 1397 N N . SER B 1 33 ? -9.32 -18.266 5.348 1 98.12 33 SER B N 1
ATOM 1398 C CA . SER B 1 33 ? -9.539 -19.297 6.363 1 98.12 33 SER B CA 1
ATOM 1399 C C . SER B 1 33 ? -10.422 -20.422 5.832 1 98.12 33 SER B C 1
ATOM 1401 O O . SER B 1 33 ? -10.141 -21.594 6.07 1 98.12 33 SER B O 1
ATOM 1403 N N . LYS B 1 34 ? -11.422 -20.078 5.156 1 98.12 34 LYS B N 1
ATOM 1404 C CA . LYS B 1 34 ? -12.344 -21.062 4.578 1 98.12 34 LYS B CA 1
ATOM 1405 C C . LYS B 1 34 ? -11.617 -22 3.629 1 98.12 34 LYS B C 1
ATOM 1407 O O . LYS B 1 34 ? -11.742 -23.234 3.74 1 98.12 34 LYS B O 1
ATOM 1412 N N . PHE B 1 35 ? -10.828 -21.484 2.732 1 98 35 PHE B N 1
ATOM 1413 C CA . PHE B 1 35 ? -10.195 -22.297 1.705 1 98 35 PHE B CA 1
ATOM 1414 C C . PHE B 1 35 ? -9.008 -23.062 2.279 1 98 35 PHE B C 1
ATOM 1416 O O . PHE B 1 35 ? -8.672 -24.156 1.802 1 98 35 PHE B O 1
ATOM 1423 N N . ARG B 1 36 ? -8.375 -22.469 3.363 1 97.94 36 ARG B N 1
ATOM 1424 C CA . ARG B 1 36 ? -7.344 -23.234 4.055 1 97.94 36 ARG B CA 1
ATOM 1425 C C . ARG B 1 36 ? -7.938 -24.5 4.672 1 97.94 36 ARG B C 1
ATOM 1427 O O . ARG B 1 36 ? -7.406 -25.594 4.488 1 97.94 36 ARG B O 1
ATOM 1434 N N . LYS B 1 37 ? -9.031 -24.312 5.355 1 97.81 37 LYS B N 1
ATOM 1435 C CA . LYS B 1 37 ? -9.688 -25.453 5.996 1 97.81 37 LYS B CA 1
ATOM 1436 C C . LYS B 1 37 ? -10.094 -26.5 4.965 1 97.81 37 LYS B C 1
ATOM 1438 O O . LYS B 1 37 ? -9.875 -27.688 5.164 1 97.81 37 LYS B O 1
ATOM 1443 N N . ALA B 1 38 ? -10.594 -26.109 3.881 1 97.75 38 ALA B N 1
ATOM 1444 C CA . ALA B 1 38 ? -11.062 -27.016 2.834 1 97.75 38 ALA B CA 1
ATOM 1445 C C . ALA B 1 38 ? -9.898 -27.781 2.211 1 97.75 38 ALA B C 1
ATOM 1447 O O . ALA B 1 38 ? -10.055 -28.938 1.798 1 97.75 38 ALA B O 1
ATOM 1448 N N . SER B 1 39 ? -8.758 -27.172 2.105 1 97.06 39 SER B N 1
ATOM 1449 C CA . SER B 1 39 ? -7.605 -27.781 1.45 1 97.06 39 SER B CA 1
ATOM 1450 C C . SER B 1 39 ? -6.91 -28.781 2.369 1 97.06 39 SER B C 1
ATOM 1452 O O . SER B 1 39 ? -6.129 -29.609 1.908 1 97.06 39 SER B O 1
ATOM 1454 N N . GLY B 1 40 ? -7.113 -28.594 3.695 1 96.56 40 GLY B N 1
ATOM 1455 C CA . GLY B 1 40 ? -6.449 -29.453 4.656 1 96.56 40 GLY B CA 1
ATOM 1456 C C . GLY B 1 40 ? -5.051 -28.984 5.02 1 96.56 40 GLY B C 1
ATOM 1457 O O . GLY B 1 40 ? -4.352 -29.641 5.797 1 96.56 40 GLY B O 1
ATOM 1458 N N . LEU B 1 41 ? -4.605 -27.891 4.438 1 95.5 41 LEU B N 1
ATOM 1459 C CA . LEU B 1 41 ? -3.311 -27.328 4.793 1 95.5 41 LEU B CA 1
ATOM 1460 C C . LEU B 1 41 ? -3.324 -26.797 6.223 1 95.5 41 LEU B C 1
ATOM 1462 O O . LEU B 1 41 ? -4.301 -26.188 6.652 1 95.5 41 LEU B O 1
ATOM 1466 N N . VAL B 1 42 ? -2.225 -27.094 6.949 1 94.56 42 VAL B N 1
ATOM 1467 C CA . VAL B 1 42 ? -2.178 -26.719 8.359 1 94.56 42 VAL B CA 1
ATOM 1468 C C . VAL B 1 42 ? -1.161 -25.594 8.555 1 94.56 42 VAL B C 1
ATOM 1470 O O . VAL B 1 42 ? -0.171 -25.516 7.824 1 94.56 42 VAL B O 1
ATOM 1473 N N . TYR B 1 43 ? -1.406 -24.828 9.5 1 93.06 43 TYR B N 1
ATOM 1474 C CA . TYR B 1 43 ? -0.456 -23.781 9.875 1 93.06 43 TYR B CA 1
ATOM 1475 C C . TYR B 1 43 ? 0.917 -24.375 10.164 1 93.06 43 TYR B C 1
ATOM 1477 O O . TYR B 1 43 ? 1.019 -25.469 10.711 1 93.06 43 TYR B O 1
ATOM 1485 N N . PRO B 1 44 ? 1.899 -23.625 9.781 1 95.31 44 PRO B N 1
ATOM 1486 C CA . PRO B 1 44 ? 2.059 -22.25 9.305 1 95.31 44 PRO B CA 1
ATOM 1487 C C . PRO B 1 44 ? 2.281 -22.172 7.797 1 95.31 44 PRO B C 1
ATOM 1489 O O . PRO B 1 44 ? 2.9 -21.219 7.309 1 95.31 44 PRO B O 1
ATOM 1492 N N . VAL B 1 45 ? 1.964 -23.109 7.008 1 92.56 45 VAL B N 1
ATOM 1493 C CA . VAL B 1 45 ? 2.172 -23.109 5.562 1 92.56 45 VAL B CA 1
ATOM 1494 C C . VAL B 1 45 ? 1.463 -21.922 4.93 1 92.56 45 VAL B C 1
ATOM 1496 O O . VAL B 1 45 ? 0.235 -21.812 4.988 1 92.56 45 VAL B O 1
ATOM 1499 N N . PRO B 1 46 ? 2.184 -21.094 4.324 1 94.69 46 PRO B N 1
ATOM 1500 C CA . PRO B 1 46 ? 1.517 -19.891 3.795 1 94.69 46 PRO B CA 1
ATOM 1501 C C . PRO B 1 46 ? 0.862 -20.141 2.438 1 94.69 46 PRO B C 1
ATOM 1503 O O . PRO B 1 46 ? -0.163 -19.531 2.125 1 94.69 46 PRO B O 1
ATOM 1506 N N . TYR B 1 47 ? 1.483 -20.969 1.657 1 95.75 47 TYR B N 1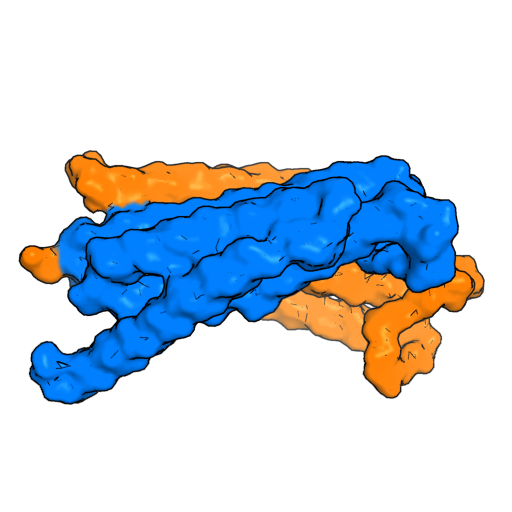
ATOM 1507 C CA . TYR B 1 47 ? 0.98 -21.375 0.35 1 95.75 47 TYR B CA 1
ATOM 1508 C C . TYR B 1 47 ? 1.207 -22.859 0.116 1 95.75 47 TYR B C 1
ATOM 1510 O O . TYR B 1 47 ? 2.23 -23.406 0.529 1 95.75 47 TYR B O 1
ATOM 1518 N N . ALA B 1 48 ? 0.201 -23.438 -0.532 1 94.88 48 ALA B N 1
ATOM 1519 C CA . ALA B 1 48 ? 0.498 -24.766 -1.097 1 94.88 48 ALA B CA 1
ATOM 1520 C C . ALA B 1 48 ? 1.591 -24.672 -2.158 1 94.88 48 ALA B C 1
ATOM 1522 O O . ALA B 1 48 ? 1.675 -23.672 -2.887 1 94.88 48 ALA B O 1
ATOM 1523 N N . SER B 1 49 ? 2.385 -25.719 -2.117 1 91.31 49 SER B N 1
ATOM 1524 C CA . SER B 1 49 ? 3.377 -25.75 -3.188 1 91.31 49 SER B CA 1
ATOM 1525 C C . SER B 1 49 ? 2.711 -25.75 -4.559 1 91.31 49 SER B C 1
ATOM 1527 O O . SER B 1 49 ? 1.54 -26.125 -4.688 1 91.31 49 SER B O 1
ATOM 1529 N N . ASN B 1 50 ? 3.486 -25.266 -5.566 1 86.31 50 ASN B N 1
ATOM 1530 C CA . ASN B 1 50 ? 2.941 -25.266 -6.922 1 86.31 50 ASN B CA 1
ATOM 1531 C C . ASN B 1 50 ? 2.498 -26.656 -7.352 1 86.31 50 ASN B C 1
ATOM 1533 O O . ASN B 1 50 ? 1.451 -26.812 -7.984 1 86.31 50 ASN B O 1
ATOM 1537 N N . GLU B 1 51 ? 3.303 -27.594 -7.043 1 88.19 51 GLU B N 1
ATOM 1538 C CA . GLU B 1 51 ? 2.982 -28.984 -7.383 1 88.19 51 GLU B CA 1
ATOM 1539 C C . GLU B 1 51 ? 1.695 -29.438 -6.703 1 88.19 51 GLU B C 1
ATOM 1541 O O . GLU B 1 51 ? 0.833 -30.047 -7.336 1 88.19 51 GLU B O 1
ATOM 1546 N N . ALA B 1 52 ? 1.581 -29.172 -5.422 1 91 52 ALA B N 1
ATOM 1547 C CA . ALA B 1 52 ? 0.395 -29.547 -4.66 1 91 52 ALA B CA 1
ATOM 1548 C C . ALA B 1 52 ? -0.849 -28.844 -5.191 1 91 52 ALA B C 1
ATOM 1550 O O . ALA B 1 52 ? -1.922 -29.438 -5.277 1 91 52 ALA B O 1
ATOM 1551 N N . ALA B 1 53 ? -0.787 -27.625 -5.57 1 92.31 53 ALA B N 1
ATOM 1552 C CA . ALA B 1 53 ? -1.903 -26.828 -6.074 1 92.31 53 ALA B CA 1
ATOM 1553 C C . ALA B 1 53 ? -2.344 -27.312 -7.453 1 92.31 53 ALA B C 1
ATOM 1555 O O . ALA B 1 53 ? -3.527 -27.234 -7.797 1 92.31 53 ALA B O 1
ATOM 1556 N N . GLU B 1 54 ? -1.415 -27.75 -8.242 1 89.06 54 GLU B N 1
ATOM 1557 C CA . GLU B 1 54 ? -1.749 -28.266 -9.57 1 89.06 54 GLU B CA 1
ATOM 1558 C C . GLU B 1 54 ? -2.549 -29.562 -9.469 1 89.06 54 GLU B C 1
ATOM 1560 O O . GLU B 1 54 ? -3.398 -29.844 -10.312 1 89.06 54 GLU B O 1
ATOM 1565 N N . LYS B 1 55 ? -2.299 -30.391 -8.438 1 94.06 55 LYS B N 1
ATOM 1566 C CA . LYS B 1 55 ? -2.9 -31.703 -8.289 1 94.06 55 LYS B CA 1
ATOM 1567 C C . LYS B 1 55 ? -4.215 -31.625 -7.523 1 94.06 55 LYS B C 1
ATOM 1569 O O . LYS B 1 55 ? -5.039 -32.531 -7.598 1 94.06 55 LYS B O 1
ATOM 1574 N N . ASP B 1 56 ? -4.352 -30.578 -6.719 1 95.06 56 ASP B N 1
ATOM 1575 C CA . ASP B 1 56 ? -5.512 -30.453 -5.848 1 95.06 56 ASP B CA 1
ATOM 1576 C C . ASP B 1 56 ? -6.156 -29.078 -5.988 1 95.06 56 ASP B C 1
ATOM 1578 O O . ASP B 1 56 ? -5.582 -28.078 -5.559 1 95.06 56 ASP B O 1
ATOM 1582 N N . ARG B 1 57 ? -7.406 -29.109 -6.453 1 96.31 57 ARG B N 1
ATO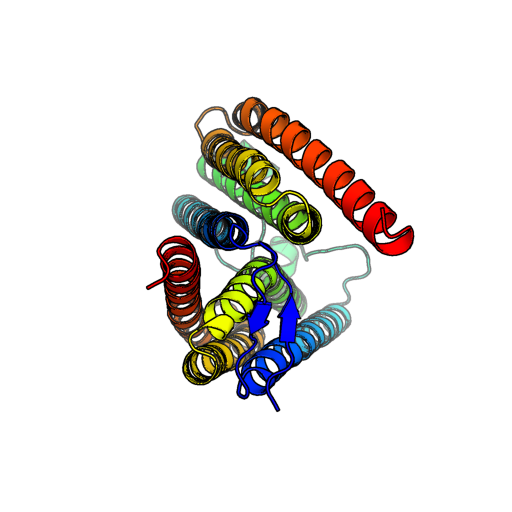M 1583 C CA . ARG B 1 57 ? -8.125 -27.859 -6.691 1 96.31 57 ARG B CA 1
ATOM 1584 C C . ARG B 1 57 ? -8.336 -27.094 -5.395 1 96.31 57 ARG B C 1
ATOM 1586 O O . ARG B 1 57 ? -8.312 -25.859 -5.383 1 96.31 57 ARG B O 1
ATOM 1593 N N . LYS B 1 58 ? -8.586 -27.766 -4.367 1 97.25 58 LYS B N 1
ATOM 1594 C CA . LYS B 1 58 ? -8.805 -27.109 -3.082 1 97.25 58 LYS B CA 1
ATOM 1595 C C . LYS B 1 58 ? -7.559 -26.359 -2.633 1 97.25 58 LYS B C 1
ATOM 1597 O O . LYS B 1 58 ? -7.656 -25.234 -2.121 1 97.25 58 LYS B O 1
ATOM 1602 N N . ALA B 1 59 ? -6.457 -26.953 -2.773 1 96.88 59 ALA B N 1
ATOM 1603 C CA . ALA B 1 59 ? -5.191 -26.297 -2.461 1 96.88 59 ALA B CA 1
ATOM 1604 C C . ALA B 1 59 ? -4.961 -25.094 -3.365 1 96.88 59 ALA B C 1
ATOM 1606 O O . ALA B 1 59 ? -4.473 -24.047 -2.912 1 96.88 59 ALA B O 1
ATOM 1607 N N . TYR B 1 60 ? -5.285 -25.297 -4.613 1 96.94 60 TYR B N 1
ATOM 1608 C CA . TYR B 1 60 ? -5.172 -24.203 -5.582 1 96.94 60 TYR B CA 1
ATOM 1609 C C . TYR B 1 60 ? -6.031 -23.016 -5.176 1 96.94 60 TYR B C 1
ATOM 1611 O O . TYR B 1 60 ? -5.586 -21.875 -5.238 1 96.94 60 TYR B O 1
ATOM 1619 N N . MET B 1 61 ? -7.176 -23.281 -4.758 1 97.56 61 MET B N 1
ATOM 1620 C CA . MET B 1 61 ? -8.094 -22.203 -4.375 1 97.56 61 MET B CA 1
ATOM 1621 C C . MET B 1 61 ? -7.613 -21.5 -3.111 1 97.56 61 MET B C 1
ATOM 1623 O O . MET B 1 61 ? -7.812 -20.297 -2.957 1 97.56 61 MET B O 1
ATOM 1627 N N . PHE B 1 62 ? -7.035 -22.234 -2.244 1 98.25 62 PHE B N 1
ATOM 1628 C CA . PHE B 1 62 ? -6.422 -21.594 -1.087 1 98.25 62 PHE B CA 1
ATOM 1629 C C . PHE B 1 62 ? -5.359 -20.594 -1.521 1 98.25 62 PHE B C 1
ATOM 1631 O O . PHE B 1 62 ? -5.316 -19.469 -1.018 1 98.25 62 PHE B O 1
ATOM 1638 N N . ASN B 1 63 ? -4.477 -21 -2.439 1 97.81 63 ASN B N 1
ATOM 1639 C CA . ASN B 1 63 ? -3.459 -20.094 -2.951 1 97.81 63 ASN B CA 1
ATOM 1640 C C . ASN B 1 63 ? -4.082 -18.844 -3.566 1 97.81 63 ASN B C 1
ATOM 1642 O O . ASN B 1 63 ? -3.566 -17.734 -3.398 1 97.81 63 ASN B O 1
ATOM 1646 N N . CYS B 1 64 ? -5.203 -19.016 -4.258 1 98.19 64 CYS B N 1
ATOM 1647 C CA . CYS B 1 64 ? -5.906 -17.875 -4.84 1 98.19 64 CYS B CA 1
ATOM 1648 C C . CYS B 1 64 ? -6.387 -16.906 -3.76 1 98.19 64 CYS B C 1
ATOM 1650 O O . CYS B 1 64 ? -6.176 -15.703 -3.863 1 98.19 64 CYS B O 1
ATOM 1652 N N . ALA B 1 65 ? -6.969 -17.484 -2.725 1 98.38 65 ALA B N 1
ATOM 1653 C CA . ALA B 1 65 ? -7.488 -16.656 -1.637 1 98.38 65 ALA B CA 1
ATOM 1654 C C . ALA B 1 65 ? -6.355 -15.922 -0.919 1 98.38 65 ALA B C 1
ATOM 1656 O O . ALA B 1 65 ? -6.473 -14.727 -0.619 1 98.38 65 ALA B O 1
ATOM 1657 N N . GLN B 1 66 ? -5.281 -16.641 -0.656 1 98.19 66 GLN B N 1
ATOM 1658 C CA . GLN B 1 66 ? -4.137 -16.062 0.033 1 98.19 66 GLN B CA 1
ATOM 1659 C C . GLN B 1 66 ? -3.51 -14.938 -0.794 1 98.19 66 GLN B C 1
ATOM 1661 O O . GLN B 1 66 ? -3.178 -13.883 -0.262 1 98.19 66 GLN B O 1
ATOM 1666 N N . ARG B 1 67 ? -3.363 -15.203 -2.078 1 97.69 67 ARG B N 1
ATOM 1667 C CA . ARG B 1 67 ? -2.777 -14.195 -2.959 1 97.69 67 ARG B CA 1
ATOM 1668 C C . ARG B 1 67 ? -3.672 -12.961 -3.053 1 97.69 67 ARG B C 1
ATOM 1670 O O . ARG B 1 67 ? -3.18 -11.828 -3.059 1 97.69 67 ARG B O 1
ATOM 1677 N N . ALA B 1 68 ? -4.949 -13.18 -3.123 1 98.31 68 ALA B N 1
ATOM 1678 C CA . ALA B 1 68 ? -5.895 -12.062 -3.162 1 98.31 68 ALA B CA 1
ATOM 1679 C C . ALA B 1 68 ? -5.789 -11.211 -1.902 1 98.31 68 ALA B C 1
ATOM 1681 O O . ALA B 1 68 ? -5.812 -9.977 -1.977 1 98.31 68 ALA B O 1
ATOM 1682 N N . HIS B 1 69 ? -5.672 -11.82 -0.776 1 98.5 69 HIS B N 1
ATOM 1683 C CA . HIS B 1 69 ? -5.539 -11.109 0.488 1 98.5 69 HIS B CA 1
ATOM 1684 C C . HIS B 1 69 ? -4.254 -10.289 0.526 1 98.5 69 HIS B C 1
ATOM 1686 O O . HIS B 1 69 ? -4.266 -9.117 0.921 1 98.5 69 HIS B O 1
ATOM 1692 N N . ALA B 1 70 ? -3.184 -10.961 0.108 1 97.56 70 ALA B N 1
ATOM 1693 C CA . ALA B 1 70 ? -1.897 -10.273 0.075 1 97.56 70 ALA B CA 1
ATOM 1694 C C . ALA B 1 70 ? -1.959 -9.039 -0.821 1 97.56 70 ALA B C 1
ATOM 1696 O O . ALA B 1 70 ? -1.467 -7.973 -0.452 1 97.56 70 ALA B O 1
ATOM 1697 N N . ASN B 1 71 ? -2.555 -9.203 -1.987 1 97.44 71 ASN B N 1
ATOM 1698 C CA . ASN B 1 71 ? -2.701 -8.086 -2.91 1 97.44 71 ASN B CA 1
ATOM 1699 C C . ASN B 1 71 ? -3.494 -6.941 -2.281 1 97.44 71 ASN B C 1
ATOM 1701 O O . ASN B 1 71 ? -3.16 -5.77 -2.471 1 97.44 71 ASN B O 1
ATOM 1705 N N . PHE B 1 72 ? -4.535 -7.266 -1.559 1 98.56 72 PHE B N 1
ATOM 1706 C CA . PHE B 1 72 ? -5.344 -6.25 -0.896 1 98.56 72 PHE B CA 1
ATOM 1707 C C . PHE B 1 72 ? -4.504 -5.445 0.088 1 98.56 72 PHE B C 1
ATOM 1709 O O . PHE B 1 72 ? -4.531 -4.215 0.072 1 98.56 72 PHE B O 1
ATOM 1716 N N . THR B 1 73 ? -3.707 -6.152 0.898 1 97.62 73 THR B N 1
ATOM 1717 C CA . THR B 1 73 ? -2.949 -5.488 1.954 1 97.62 73 THR B CA 1
ATOM 1718 C C . THR B 1 73 ? -1.796 -4.68 1.368 1 97.62 73 THR B C 1
ATOM 1720 O O . THR B 1 73 ? -1.377 -3.676 1.946 1 97.62 73 THR B O 1
ATOM 1723 N N . GLU B 1 74 ? -1.379 -5.02 0.18 1 96.81 74 GLU B N 1
ATOM 1724 C CA . GLU B 1 74 ? -0.338 -4.27 -0.516 1 96.81 74 GLU B CA 1
ATOM 1725 C C . GLU B 1 74 ? -0.86 -2.92 -0.999 1 96.81 74 GLU B C 1
ATOM 1727 O O . GLU B 1 74 ? -0.086 -1.978 -1.182 1 96.81 74 GLU B O 1
ATOM 1732 N N . ASN B 1 75 ? -2.143 -2.883 -1.23 1 97.94 75 ASN B N 1
ATOM 1733 C CA . ASN B 1 75 ? -2.732 -1.704 -1.857 1 97.94 75 ASN B CA 1
ATOM 1734 C C . ASN B 1 75 ? -3.422 -0.809 -0.831 1 97.94 75 ASN B C 1
ATOM 1736 O O . ASN B 1 75 ? -3.477 0.41 -1.001 1 97.94 75 ASN B O 1
ATOM 1740 N N . GLN B 1 76 ? -3.857 -1.328 0.267 1 98.06 76 GLN B N 1
ATOM 1741 C CA . GLN B 1 76 ? -4.812 -0.649 1.137 1 98.06 76 GLN B CA 1
ATOM 1742 C C . GLN B 1 76 ? -4.18 0.568 1.804 1 98.06 76 GLN B C 1
ATOM 1744 O O . GLN B 1 76 ? -4.793 1.636 1.87 1 98.06 76 GLN B O 1
ATOM 1749 N N . PRO B 1 77 ? -2.924 0.446 2.268 1 97.62 77 PRO B N 1
ATOM 1750 C CA . PRO B 1 77 ? -2.367 1.621 2.941 1 97.62 77 PRO B CA 1
ATOM 1751 C C . PRO B 1 77 ? -2.26 2.834 2.02 1 97.62 77 PRO B C 1
ATOM 1753 O O . PRO B 1 77 ? -2.637 3.943 2.404 1 97.62 77 PRO B O 1
ATOM 1756 N N . SER B 1 78 ? -1.776 2.6 0.803 1 98.5 78 SER B N 1
ATOM 1757 C CA . SER B 1 78 ? -1.672 3.699 -0.151 1 98.5 78 SER B CA 1
ATOM 1758 C C . SER B 1 78 ? -3.049 4.23 -0.534 1 98.5 78 SER B C 1
ATOM 1760 O O . SER B 1 78 ? -3.236 5.441 -0.671 1 98.5 78 SER B O 1
ATOM 1762 N N . PHE B 1 79 ? -4.023 3.34 -0.696 1 98.69 79 PHE B N 1
ATOM 1763 C CA . PHE B 1 79 ? -5.391 3.746 -1.005 1 98.69 79 PHE B CA 1
ATOM 1764 C C . PHE B 1 79 ? -5.953 4.637 0.096 1 98.69 79 PHE B C 1
ATOM 1766 O O . PHE B 1 79 ? -6.496 5.707 -0.182 1 98.69 79 PHE B O 1
ATOM 1773 N N . LEU B 1 80 ? -5.758 4.176 1.342 1 98.56 80 LEU B N 1
ATOM 1774 C CA . LEU B 1 80 ? -6.297 4.926 2.473 1 98.56 80 LEU B CA 1
ATOM 1775 C C . LEU B 1 80 ? -5.664 6.312 2.553 1 98.56 80 LEU B C 1
ATOM 1777 O O . LEU B 1 80 ? -6.3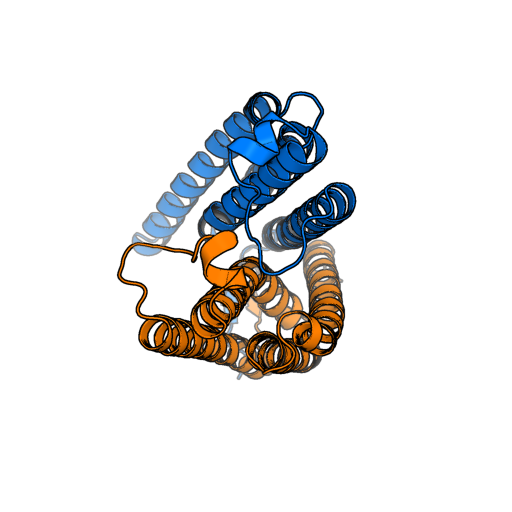63 7.305 2.771 1 98.56 80 LEU B O 1
ATOM 1781 N N . GLY B 1 81 ? -4.383 6.363 2.367 1 98.44 81 GLY B N 1
ATOM 1782 C CA . GLY B 1 81 ? -3.711 7.656 2.369 1 98.44 81 GLY B CA 1
ATOM 1783 C C . GLY B 1 81 ? -4.234 8.602 1.304 1 98.44 81 GLY B C 1
ATOM 1784 O O . GLY B 1 81 ? -4.523 9.766 1.587 1 98.44 81 GLY B O 1
ATOM 1785 N N . ALA B 1 82 ? -4.363 8.055 0.114 1 98.81 82 ALA B N 1
ATOM 1786 C CA . ALA B 1 82 ? -4.848 8.867 -0.999 1 98.81 82 ALA B CA 1
ATOM 1787 C C . ALA B 1 82 ? -6.277 9.344 -0.747 1 98.81 82 ALA B C 1
ATOM 1789 O O . ALA B 1 82 ? -6.613 10.5 -1.022 1 98.81 82 ALA B O 1
ATOM 1790 N N . LEU B 1 83 ? -7.109 8.477 -0.23 1 98.69 83 LEU B N 1
ATOM 1791 C CA . LEU B 1 83 ? -8.508 8.773 0.065 1 98.69 83 LEU B CA 1
ATOM 1792 C C . LEU B 1 83 ? -8.617 9.891 1.099 1 98.69 83 LEU B C 1
ATOM 1794 O O . LEU B 1 83 ? -9.336 10.867 0.888 1 98.69 83 LEU B O 1
ATOM 1798 N N . LEU B 1 84 ? -7.855 9.758 2.166 1 97.75 84 LEU B N 1
ATOM 1799 C CA . LEU B 1 84 ? -7.953 10.703 3.277 1 97.75 84 LEU B CA 1
ATOM 1800 C C . LEU B 1 84 ? -7.406 12.07 2.885 1 97.75 84 LEU B C 1
ATOM 1802 O O . LEU B 1 84 ? -7.973 13.102 3.258 1 97.75 84 LEU B O 1
ATOM 1806 N N . ILE B 1 85 ? -6.375 12.07 2.066 1 97.38 85 ILE B N 1
ATOM 1807 C CA . ILE B 1 85 ? -5.773 13.336 1.664 1 97.38 85 ILE B CA 1
ATOM 1808 C C . ILE B 1 85 ? -6.656 14.023 0.625 1 97.38 85 ILE B C 1
ATOM 1810 O O . ILE B 1 85 ? -6.949 15.219 0.739 1 97.38 85 ILE B O 1
ATOM 1814 N N . SER B 1 86 ? -7.086 13.297 -0.373 1 98.25 86 SER B N 1
ATOM 1815 C CA . SER B 1 86 ? -7.926 13.883 -1.411 1 98.25 86 SER B CA 1
ATOM 1816 C C . SER B 1 86 ? -9.242 14.406 -0.833 1 98.25 86 SER B C 1
ATOM 1818 O O . SER B 1 86 ? -9.781 15.406 -1.307 1 98.25 86 SER B O 1
ATOM 1820 N N . GLY B 1 87 ? -9.773 13.75 0.177 1 97.06 87 GLY B N 1
ATOM 1821 C CA . GLY B 1 87 ? -11.039 14.117 0.795 1 97.06 87 GLY B CA 1
ATOM 1822 C C . GLY B 1 87 ? -10.992 15.461 1.49 1 97.06 87 GLY B C 1
ATOM 1823 O O . GLY B 1 87 ? -12.039 16.047 1.798 1 97.06 87 GLY B O 1
ATOM 1824 N N . LEU B 1 88 ? -9.805 15.938 1.79 1 93.75 88 LEU B N 1
ATOM 1825 C CA . LEU B 1 88 ? -9.672 17.219 2.461 1 93.75 88 LEU B CA 1
ATOM 1826 C C . LEU B 1 88 ? -10.148 18.359 1.556 1 93.75 88 LEU B C 1
ATOM 1828 O O . LEU B 1 88 ? -10.57 19.406 2.041 1 93.75 88 LEU B O 1
ATOM 1832 N N . ARG B 1 89 ? -10.094 18.141 0.266 1 93.94 89 ARG B N 1
ATOM 1833 C CA . ARG B 1 89 ? -10.516 19.172 -0.679 1 93.94 89 ARG B CA 1
ATOM 1834 C C . ARG B 1 89 ? -11.766 18.734 -1.438 1 93.94 89 ARG B C 1
ATOM 1836 O O . ARG B 1 89 ? -12.633 19.562 -1.743 1 93.94 89 ARG B O 1
ATOM 1843 N N . PHE B 1 90 ? -11.836 17.422 -1.745 1 96.75 90 PHE B N 1
ATOM 1844 C CA . PHE B 1 90 ? -12.93 16.891 -2.537 1 96.75 90 PHE B CA 1
ATOM 1845 C C . PHE B 1 90 ? -13.641 15.766 -1.784 1 96.75 90 PHE B C 1
ATOM 1847 O O . PHE B 1 90 ? -13.656 14.617 -2.242 1 96.75 90 PHE B O 1
ATOM 1854 N N . PRO B 1 91 ? -14.305 16.078 -0.751 1 96.38 91 PRO B N 1
ATOM 1855 C CA . PRO B 1 91 ? -14.82 15 0.096 1 96.38 91 PRO B CA 1
ATOM 1856 C C . PRO B 1 91 ? -15.852 14.141 -0.617 1 96.38 91 PRO B C 1
ATOM 1858 O O . PRO B 1 91 ? -15.805 12.906 -0.521 1 96.38 91 PRO B O 1
ATOM 1861 N N . VAL B 1 92 ? -16.75 14.719 -1.369 1 97.94 92 VAL B N 1
ATOM 1862 C CA . VAL B 1 92 ? -17.797 13.945 -2.014 1 97.94 92 VAL B CA 1
ATOM 1863 C C . VAL B 1 92 ? -17.219 13.148 -3.18 1 97.94 92 VAL B C 1
ATOM 1865 O O . VAL B 1 92 ? -17.469 11.945 -3.301 1 97.94 92 VAL B O 1
ATOM 1868 N N . ALA B 1 93 ? -16.438 13.805 -3.998 1 98.56 93 ALA B N 1
ATOM 1869 C CA . ALA B 1 93 ? -15.82 13.125 -5.137 1 98.56 93 ALA B CA 1
ATOM 1870 C C . ALA B 1 93 ? -14.898 12 -4.672 1 98.56 93 ALA B C 1
ATOM 1872 O O . ALA B 1 93 ? -14.906 10.906 -5.238 1 98.56 93 ALA B O 1
ATOM 1873 N N . SER B 1 94 ? -14.062 12.297 -3.641 1 98.75 94 SER B N 1
ATOM 1874 C CA . SER B 1 94 ? -13.164 11.281 -3.098 1 98.75 94 SER B CA 1
ATOM 1875 C C . SER B 1 94 ? -13.945 10.086 -2.551 1 98.75 94 SER B C 1
ATOM 1877 O O . SER B 1 94 ? -13.57 8.938 -2.775 1 98.75 94 SER B O 1
ATOM 1879 N N . ALA B 1 95 ? -15.023 10.344 -1.868 1 98.69 95 ALA B N 1
ATOM 1880 C CA . ALA B 1 95 ? -15.844 9.266 -1.324 1 98.69 95 ALA B CA 1
ATOM 1881 C C . ALA B 1 95 ? -16.453 8.422 -2.441 1 98.69 95 ALA B C 1
ATOM 1883 O O . ALA B 1 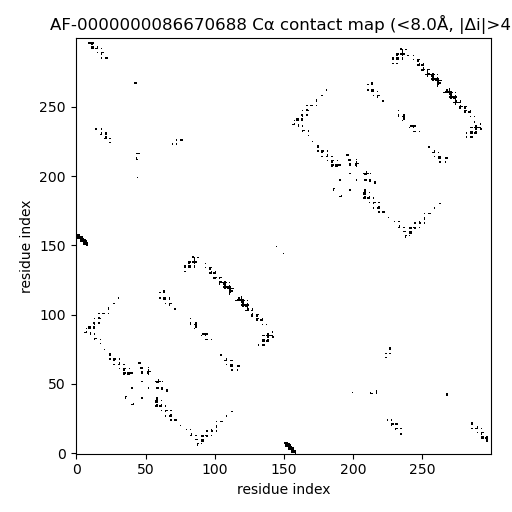95 ? -16.469 7.191 -2.354 1 98.69 95 ALA B O 1
ATOM 1884 N N . ALA B 1 96 ? -16.922 9.094 -3.459 1 98.81 96 ALA B N 1
ATOM 1885 C CA . ALA B 1 96 ? -17.531 8.367 -4.574 1 98.81 96 ALA B CA 1
ATOM 1886 C C . ALA B 1 96 ? -16.516 7.488 -5.281 1 98.81 96 ALA B C 1
ATOM 1888 O O . ALA B 1 96 ? -16.75 6.301 -5.52 1 98.81 96 ALA B O 1
ATOM 1889 N N . VAL B 1 97 ? -15.391 8.078 -5.613 1 98.88 97 VAL B N 1
ATOM 1890 C CA . VAL B 1 97 ? -14.328 7.324 -6.27 1 98.88 97 VAL B CA 1
ATOM 1891 C C . VAL B 1 97 ? -13.836 6.211 -5.348 1 98.88 97 VAL B C 1
ATOM 1893 O O . VAL B 1 97 ? -13.609 5.086 -5.793 1 98.88 97 VAL B O 1
ATOM 1896 N N . GLY B 1 98 ? -13.656 6.5 -4.055 1 98.88 98 GLY B N 1
ATOM 1897 C CA . GLY B 1 98 ? -13.25 5.5 -3.076 1 98.88 98 GLY B CA 1
ATOM 1898 C C . GLY B 1 98 ? -14.242 4.359 -2.947 1 98.88 98 GLY B C 1
ATOM 1899 O O . GLY B 1 98 ? -13.844 3.201 -2.793 1 98.88 98 GLY B O 1
ATOM 1900 N N . ALA B 1 99 ? -15.508 4.711 -2.969 1 98.88 99 ALA B N 1
ATOM 1901 C CA . ALA B 1 99 ? -16.531 3.664 -2.951 1 98.88 99 ALA B CA 1
ATOM 1902 C C . ALA B 1 99 ? -16.391 2.75 -4.164 1 98.88 99 ALA B C 1
ATOM 1904 O O . ALA B 1 99 ? -16.609 1.538 -4.062 1 98.88 99 ALA B O 1
ATOM 1905 N N . GLY B 1 100 ? -16.109 3.381 -5.266 1 98.81 100 GLY B N 1
ATOM 1906 C CA . GLY B 1 100 ? -15.82 2.582 -6.445 1 98.81 100 GLY B CA 1
ATOM 1907 C C . GLY B 1 100 ? -14.664 1.622 -6.254 1 98.81 100 GLY B C 1
ATOM 1908 O O . GLY B 1 100 ? -14.719 0.476 -6.707 1 98.81 100 GLY B O 1
ATOM 1909 N N . TRP B 1 101 ? -13.609 2.09 -5.645 1 98.88 101 TRP B N 1
ATOM 1910 C CA . TRP B 1 101 ? -12.461 1.231 -5.348 1 98.88 101 TRP B CA 1
ATOM 1911 C C . TRP B 1 101 ? -12.875 0.07 -4.449 1 98.88 101 TRP B C 1
ATOM 1913 O O . TRP B 1 101 ? -12.516 -1.081 -4.711 1 98.88 101 TRP B O 1
ATOM 1923 N N . ALA B 1 102 ? -13.648 0.366 -3.439 1 98.81 102 ALA B N 1
ATOM 1924 C CA . ALA B 1 102 ? -14.094 -0.66 -2.502 1 98.81 102 ALA B CA 1
ATOM 1925 C C . ALA B 1 102 ? -14.914 -1.734 -3.217 1 98.81 102 ALA B C 1
ATOM 1927 O O . ALA B 1 102 ? -14.695 -2.93 -3.006 1 98.81 102 ALA B O 1
ATOM 1928 N N . LEU B 1 103 ? -15.781 -1.295 -4.02 1 98.75 103 LEU B N 1
ATOM 1929 C CA . LEU B 1 103 ? -16.594 -2.242 -4.781 1 98.75 103 LEU B CA 1
ATOM 1930 C C . LEU B 1 103 ? -15.711 -3.088 -5.695 1 98.75 103 LEU B C 1
ATOM 1932 O O . LEU B 1 103 ? -15.906 -4.301 -5.805 1 98.75 103 LEU B O 1
ATOM 1936 N N . SER B 1 104 ? -14.805 -2.475 -6.344 1 98.81 104 SER B N 1
ATOM 1937 C CA . SER B 1 104 ? -13.891 -3.186 -7.234 1 98.81 104 SER B CA 1
ATOM 1938 C C . SER B 1 104 ? -13.086 -4.234 -6.48 1 98.81 104 SER B C 1
ATOM 1940 O O . SER B 1 104 ? -12.812 -5.312 -7.008 1 98.81 104 SER B O 1
ATOM 1942 N N . ARG B 1 105 ? -12.734 -3.936 -5.254 1 98.81 105 ARG B N 1
ATOM 1943 C CA . ARG B 1 105 ? -11.938 -4.859 -4.457 1 98.81 105 ARG B CA 1
ATOM 1944 C C . ARG B 1 105 ? -12.766 -6.07 -4.031 1 98.81 105 ARG B C 1
ATOM 1946 O O . ARG B 1 105 ? -12.242 -7.176 -3.91 1 98.81 105 ARG B O 1
ATOM 1953 N N . LEU B 1 106 ? -14.055 -5.852 -3.83 1 98.75 106 LEU B N 1
ATOM 1954 C CA . LEU B 1 106 ? -14.93 -6.988 -3.564 1 98.75 106 LEU B CA 1
ATOM 1955 C C . LEU B 1 106 ? -15.055 -7.879 -4.797 1 98.75 106 LEU B C 1
ATOM 1957 O O . LEU B 1 106 ? -14.961 -9.102 -4.691 1 98.75 106 LEU B O 1
ATOM 1961 N N . ILE B 1 107 ? -15.242 -7.25 -5.938 1 98.62 107 ILE B N 1
ATOM 1962 C CA . ILE B 1 107 ? -15.312 -7.988 -7.191 1 98.62 107 ILE B CA 1
ATOM 1963 C C . ILE B 1 107 ? -14.008 -8.758 -7.41 1 98.62 107 ILE B C 1
ATOM 1965 O O . ILE B 1 107 ? -14.031 -9.914 -7.84 1 98.62 107 ILE B O 1
ATOM 1969 N N . TYR B 1 108 ? -12.883 -8.156 -7.078 1 98.62 108 TYR B N 1
ATOM 1970 C CA . TYR B 1 108 ? -11.57 -8.773 -7.18 1 98.62 108 TYR B CA 1
ATOM 1971 C C . TYR B 1 108 ? -11.492 -10.023 -6.305 1 98.62 108 TYR B C 1
ATOM 1973 O O . TYR B 1 108 ? -11.117 -11.094 -6.777 1 98.62 108 TYR B O 1
ATOM 1981 N N . ALA B 1 109 ? -11.883 -9.906 -5.082 1 98.5 109 ALA B N 1
ATOM 1982 C CA . ALA B 1 109 ? -11.758 -10.984 -4.105 1 98.5 109 ALA B CA 1
ATOM 1983 C C . ALA B 1 109 ? -12.641 -12.172 -4.484 1 98.5 109 ALA B C 1
ATOM 1985 O O . ALA B 1 109 ? -12.164 -13.305 -4.551 1 98.5 109 ALA B O 1
ATOM 1986 N N . PHE B 1 110 ? -13.852 -11.898 -4.789 1 98.5 110 PHE B N 1
ATOM 1987 C CA . PHE B 1 110 ? -14.789 -12.977 -5.09 1 98.5 110 PHE B CA 1
ATOM 1988 C C . PHE B 1 110 ? -14.523 -13.547 -6.48 1 98.5 110 PHE B C 1
ATOM 1990 O O . PHE B 1 110 ? -14.742 -14.734 -6.723 1 98.5 110 PHE B O 1
ATOM 1997 N N . GLY B 1 111 ? -14.062 -12.695 -7.348 1 98.19 111 GLY B N 1
ATOM 1998 C CA . GLY B 1 111 ? -13.656 -13.203 -8.648 1 98.19 111 GLY B CA 1
ATOM 1999 C C . GLY B 1 111 ? -12.469 -14.141 -8.578 1 98.19 111 GLY B C 1
ATOM 2000 O O . GLY B 1 111 ? -12.469 -15.211 -9.188 1 98.19 111 GLY B O 1
ATOM 2001 N N . TYR B 1 112 ? -11.477 -13.758 -7.836 1 97.56 112 TYR B N 1
ATOM 2002 C CA . TYR B 1 112 ? -10.234 -14.508 -7.699 1 97.56 112 TYR B CA 1
ATOM 2003 C C . TYR B 1 112 ? -10.477 -15.852 -7.016 1 97.56 112 TYR B C 1
ATOM 2005 O O . TYR B 1 112 ? -9.789 -16.828 -7.293 1 97.56 112 TYR B O 1
ATOM 2013 N N . THR B 1 113 ? -11.461 -15.883 -6.184 1 97.69 113 THR B N 1
ATOM 2014 C CA . THR B 1 113 ? -11.734 -17.094 -5.402 1 97.69 113 THR B CA 1
ATOM 2015 C C . THR B 1 113 ? -12.961 -17.812 -5.945 1 97.69 113 THR B C 1
ATOM 2017 O O . THR B 1 113 ? -13.586 -18.609 -5.23 1 97.69 113 THR B O 1
ATOM 2020 N N . SER B 1 114 ? -13.352 -17.484 -7.066 1 97.25 114 SER B N 1
ATOM 2021 C CA . SER B 1 114 ? -14.398 -18.219 -7.781 1 97.25 114 SER B CA 1
ATOM 2022 C C . SER B 1 114 ? -13.805 -19.359 -8.594 1 97.25 114 SER B C 1
ATOM 2024 O O . SER B 1 114 ? -12.602 -19.609 -8.539 1 97.25 114 SER B O 1
ATOM 2026 N N . ALA B 1 115 ? -14.672 -20.094 -9.32 1 95.12 115 ALA B N 1
ATOM 2027 C CA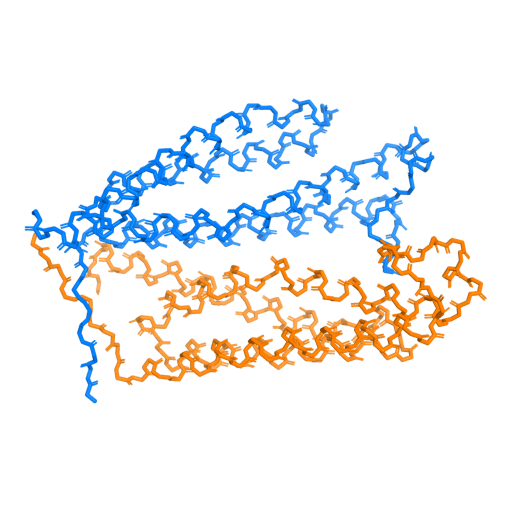 . ALA B 1 115 ? -14.242 -21.203 -10.164 1 95.12 115 ALA B CA 1
ATOM 2028 C C . ALA B 1 115 ? -13.32 -20.719 -11.281 1 95.12 115 ALA B C 1
ATOM 2030 O O . ALA B 1 115 ? -12.516 -21.5 -11.805 1 95.12 115 ALA B O 1
ATOM 2031 N N . ALA B 1 116 ? -13.352 -19.453 -11.633 1 95.88 116 ALA B N 1
ATOM 2032 C CA . ALA B 1 116 ? -12.547 -18.891 -12.711 1 95.88 116 ALA B CA 1
ATOM 2033 C C . ALA B 1 116 ? -11.102 -18.688 -12.266 1 95.88 116 ALA B C 1
ATOM 2035 O O . ALA B 1 116 ? -10.211 -18.484 -13.094 1 95.88 116 ALA B O 1
ATOM 2036 N N . GLY B 1 117 ? -10.906 -18.703 -10.953 1 96.19 117 GLY B N 1
ATOM 2037 C CA . GLY B 1 117 ? -9.562 -18.484 -10.438 1 96.19 117 GLY B CA 1
ATOM 2038 C C . GLY B 1 117 ? -9.023 -17.109 -10.758 1 96.19 117 GLY B C 1
ATOM 2039 O O . GLY B 1 117 ? -9.75 -16.125 -10.695 1 96.19 117 GLY B O 1
ATOM 2040 N N . PRO B 1 118 ? -7.699 -17.047 -11.062 1 96.44 118 PRO B N 1
ATOM 2041 C CA . PRO B 1 118 ? -7.039 -15.758 -11.289 1 96.44 118 PRO B CA 1
ATOM 2042 C C . PRO B 1 118 ? -7.684 -14.953 -12.414 1 96.44 118 PRO B C 1
ATOM 2044 O O . PRO B 1 118 ? -7.672 -13.719 -12.383 1 96.44 118 PRO B O 1
ATOM 2047 N N . ALA B 1 119 ? -8.266 -15.609 -13.336 1 96.75 119 ALA B N 1
ATOM 2048 C CA . ALA B 1 119 ? -8.906 -14.891 -14.438 1 96.75 119 ALA B CA 1
ATOM 2049 C C . ALA B 1 119 ? -10.094 -14.078 -13.938 1 96.75 119 ALA B C 1
ATOM 2051 O O . ALA B 1 119 ? -10.445 -13.055 -14.531 1 96.75 119 ALA B O 1
ATOM 2052 N N . GLY B 1 120 ? -10.711 -14.453 -12.891 1 97.56 120 GLY B N 1
ATOM 2053 C CA . GLY B 1 120 ? -11.883 -13.789 -12.336 1 97.56 120 GLY B CA 1
ATOM 2054 C C . GLY B 1 120 ? -11.555 -12.469 -11.656 1 97.56 120 GLY B C 1
ATOM 2055 O O . GLY B 1 120 ? -12.453 -11.664 -11.391 1 97.56 120 GLY B O 1
ATOM 2056 N N . ARG B 1 121 ? -10.234 -12.266 -11.461 1 96.75 121 ARG B N 1
ATOM 2057 C CA . ARG B 1 121 ? -9.828 -11.062 -10.742 1 96.75 121 ARG B CA 1
ATOM 2058 C C . ARG B 1 121 ? -9.82 -9.844 -11.664 1 96.75 121 ARG B C 1
ATOM 2060 O O . ARG B 1 121 ? -9.773 -8.703 -11.195 1 96.75 121 ARG B O 1
ATOM 2067 N N . VAL B 1 122 ? -9.914 -10.086 -12.961 1 96.88 122 VAL B N 1
ATOM 2068 C CA . VAL B 1 122 ? -9.531 -9.078 -13.945 1 96.88 122 VAL B CA 1
ATOM 2069 C C . VAL B 1 122 ? -10.477 -7.883 -13.859 1 96.88 122 VAL B C 1
ATOM 2071 O O . VAL B 1 122 ? -10.031 -6.734 -13.828 1 96.88 122 VAL B O 1
ATOM 2074 N N . ARG B 1 123 ? -11.852 -8.109 -13.812 1 96.88 123 ARG B N 1
ATOM 2075 C CA . ARG B 1 123 ? -12.812 -7.012 -13.719 1 96.88 123 ARG B CA 1
ATOM 2076 C C . ARG B 1 123 ? -12.547 -6.156 -12.484 1 96.88 123 ARG B C 1
ATOM 2078 O O . ARG B 1 123 ? -12.539 -4.926 -12.57 1 96.88 123 ARG B O 1
ATOM 2085 N N . GLY B 1 124 ? -12.305 -6.746 -11.312 1 98.31 124 GLY B N 1
ATOM 2086 C CA . GLY B 1 124 ? -11.992 -6.027 -10.086 1 98.31 124 GLY B CA 1
ATOM 2087 C C . GLY B 1 124 ? -10.672 -5.285 -10.156 1 98.31 124 GLY B C 1
ATOM 2088 O O . GLY B 1 124 ? -10.547 -4.18 -9.617 1 98.31 124 GLY B O 1
ATOM 2089 N N . SER B 1 125 ? -9.695 -5.91 -10.836 1 97.81 125 SER B N 1
ATOM 2090 C CA . SER B 1 125 ? -8.375 -5.309 -10.977 1 97.81 125 SER B CA 1
ATOM 2091 C C . SER B 1 125 ? -8.438 -4.012 -11.781 1 97.81 125 SER B C 1
ATOM 2093 O O . SER B 1 125 ? -7.836 -3.008 -11.398 1 97.81 125 SER B O 1
ATOM 2095 N N . ILE B 1 126 ? -9.148 -4.016 -12.891 1 97.75 126 ILE B N 1
ATOM 2096 C CA . ILE B 1 126 ? -9.266 -2.84 -13.742 1 97.75 126 ILE B CA 1
ATOM 2097 C C . ILE B 1 126 ? -9.953 -1.713 -12.984 1 97.75 126 ILE B C 1
ATOM 2099 O O . ILE B 1 126 ? -9.469 -0.58 -12.961 1 97.75 126 ILE B O 1
ATOM 2103 N N . GLY B 1 127 ? -11.055 -1.96 -12.359 1 98.38 127 GLY B N 1
ATOM 2104 C CA . GLY B 1 127 ? -11.781 -0.961 -11.586 1 98.38 127 GLY B CA 1
ATOM 2105 C C . GLY B 1 127 ? -10.953 -0.364 -10.461 1 98.38 127 GLY B C 1
ATOM 2106 O O . GLY B 1 127 ? -10.953 0.85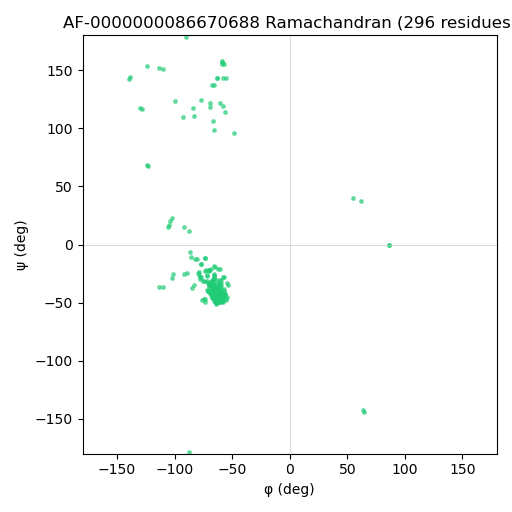3 -10.266 1 98.38 127 GLY B O 1
ATOM 2107 N N . SER B 1 128 ? -10.289 -1.211 -9.719 1 98.44 128 SER B N 1
ATOM 2108 C CA . SER B 1 128 ? -9.5 -0.731 -8.586 1 98.44 128 SER B CA 1
ATOM 2109 C C . SER B 1 128 ? -8.328 0.119 -9.047 1 98.44 128 SER B C 1
ATOM 2111 O O . SER B 1 128 ? -7.984 1.115 -8.406 1 98.44 128 SER B O 1
ATOM 2113 N N . PHE B 1 129 ? -7.715 -0.293 -10.141 1 97.69 129 PHE B N 1
ATOM 2114 C CA . PHE B 1 129 ? -6.578 0.465 -10.656 1 97.69 129 PHE B CA 1
ATOM 2115 C C . PHE B 1 129 ? -7.004 1.867 -11.07 1 97.69 129 PHE B C 1
ATOM 2117 O O . PHE B 1 129 ? -6.352 2.852 -10.719 1 97.69 129 PHE B O 1
ATOM 2124 N N . LEU B 1 130 ? -8.094 2.018 -11.766 1 98.25 130 LEU B N 1
ATOM 2125 C CA . LEU B 1 130 ? -8.578 3.299 -12.266 1 98.25 130 LEU B CA 1
ATOM 2126 C C . LEU B 1 130 ? -8.969 4.223 -11.117 1 98.25 130 LEU B C 1
ATOM 2128 O O . LEU B 1 130 ? -8.578 5.391 -11.094 1 98.25 130 LEU B O 1
ATOM 2132 N N . THR B 1 131 ? -9.656 3.738 -10.203 1 98.75 131 THR B N 1
ATOM 2133 C CA . THR B 1 131 ? -10.141 4.555 -9.094 1 98.75 131 THR B CA 1
ATOM 2134 C C . THR B 1 131 ? -8.992 4.926 -8.156 1 98.75 131 THR B C 1
ATOM 2136 O O . THR B 1 131 ? -8.922 6.055 -7.676 1 98.75 131 THR B O 1
ATOM 2139 N N . ASP B 1 132 ? -8.109 3.969 -7.938 1 98.56 132 ASP B N 1
ATOM 2140 C CA . ASP B 1 132 ? -6.934 4.23 -7.113 1 98.56 132 ASP B CA 1
ATOM 2141 C C . ASP B 1 132 ? -6.066 5.328 -7.723 1 98.56 132 ASP B C 1
ATOM 2143 O O . ASP B 1 132 ? -5.605 6.227 -7.02 1 98.56 132 ASP B O 1
ATOM 2147 N N . THR B 1 133 ? -5.848 5.254 -9.008 1 98.62 133 THR B N 1
ATOM 2148 C CA . THR B 1 133 ? -5.035 6.238 -9.711 1 98.62 133 THR B CA 1
ATOM 2149 C C . THR B 1 133 ? -5.676 7.621 -9.633 1 98.62 133 THR B C 1
ATOM 2151 O O . THR B 1 133 ? -4.992 8.609 -9.359 1 98.62 133 THR B O 1
ATOM 2154 N N . ALA B 1 134 ? -6.918 7.656 -9.805 1 98.75 134 ALA B N 1
ATOM 2155 C CA . ALA B 1 134 ? -7.641 8.922 -9.711 1 98.75 134 ALA B CA 1
ATOM 2156 C C . ALA B 1 134 ? -7.473 9.547 -8.328 1 98.75 134 ALA B C 1
ATOM 2158 O O . ALA B 1 134 ? -7.211 10.75 -8.211 1 98.75 134 ALA B O 1
ATOM 2159 N N . LEU B 1 135 ? -7.574 8.742 -7.332 1 98.81 135 LEU B N 1
ATOM 2160 C CA . LEU B 1 135 ? -7.453 9.242 -5.969 1 98.81 135 LEU B CA 1
ATOM 2161 C C . LEU B 1 135 ? -6.043 9.758 -5.699 1 98.81 135 LEU B C 1
ATOM 2163 O O . LEU B 1 135 ? -5.859 10.758 -5.004 1 98.81 135 LEU B O 1
ATOM 2167 N N . LYS B 1 136 ? -5.062 9.102 -6.191 1 98.75 136 LYS B N 1
ATOM 2168 C CA . LYS B 1 136 ? -3.68 9.516 -5.98 1 98.75 136 LYS B CA 1
ATOM 2169 C C . LYS B 1 136 ? -3.424 10.898 -6.586 1 98.75 136 LYS B C 1
ATOM 2171 O O . LYS B 1 136 ? -2.779 11.742 -5.965 1 98.75 136 LYS B O 1
ATOM 2176 N N . PHE B 1 137 ? -3.945 11.094 -7.766 1 98.81 137 PHE B N 1
ATOM 2177 C CA . PHE B 1 137 ? -3.758 12.391 -8.398 1 98.81 137 PHE B CA 1
ATOM 2178 C C . PHE B 1 137 ? -4.559 13.469 -7.672 1 98.81 137 PHE B C 1
ATOM 2180 O O . PHE B 1 137 ? -4.117 14.609 -7.566 1 98.81 137 PHE B O 1
ATOM 2187 N N . MET B 1 138 ? -5.75 13.125 -7.184 1 98.62 138 MET B N 1
ATOM 2188 C CA . MET B 1 138 ? -6.523 14.07 -6.383 1 98.62 138 MET B CA 1
ATOM 2189 C C . MET B 1 138 ? -5.793 14.414 -5.09 1 98.62 138 MET B C 1
ATOM 2191 O O . MET B 1 138 ? -5.84 15.555 -4.633 1 98.62 138 MET B O 1
ATOM 2195 N N . ALA B 1 139 ? -5.168 13.383 -4.523 1 98.56 139 ALA B N 1
ATOM 2196 C CA . ALA B 1 139 ? -4.379 13.625 -3.32 1 98.56 139 ALA B CA 1
ATOM 2197 C C . ALA B 1 139 ? -3.193 14.539 -3.613 1 98.56 139 ALA B C 1
ATOM 2199 O O . ALA B 1 139 ? -2.891 15.445 -2.832 1 98.56 139 ALA B O 1
ATOM 2200 N N . LEU B 1 140 ? -2.541 14.305 -4.738 1 98.12 140 LEU B N 1
ATOM 2201 C CA . LEU B 1 140 ? -1.44 15.164 -5.164 1 98.12 140 LEU B CA 1
ATOM 2202 C C . LEU B 1 140 ? -1.909 16.594 -5.352 1 98.12 140 LEU B C 1
ATOM 2204 O O . LEU B 1 140 ? -1.284 17.531 -4.84 1 98.12 140 LEU B O 1
ATOM 2208 N N . TYR B 1 141 ? -3 16.781 -6.043 1 97.69 141 TYR B N 1
ATOM 2209 C CA . TYR B 1 141 ? -3.561 18.109 -6.27 1 97.69 141 TYR B CA 1
ATOM 2210 C C . TYR B 1 141 ? -3.902 18.781 -4.953 1 97.69 141 TYR B C 1
ATOM 2212 O O . TYR B 1 141 ? -3.59 19.969 -4.754 1 97.69 141 TYR B O 1
ATOM 2220 N N . THR B 1 142 ? -4.512 18.047 -4.082 1 96.31 142 THR B N 1
ATOM 2221 C CA . THR B 1 142 ? -4.914 18.594 -2.785 1 96.31 142 THR B CA 1
ATOM 2222 C C . THR B 1 142 ? -3.699 19.078 -2.002 1 96.31 142 THR B C 1
ATOM 2224 O O . THR B 1 142 ? -3.727 20.172 -1.425 1 96.31 142 THR B O 1
ATOM 2227 N N . SER B 1 143 ? -2.629 18.312 -2.02 1 96.31 143 SER B N 1
ATOM 2228 C CA . SER B 1 143 ? -1.409 18.672 -1.305 1 96.31 143 SER B CA 1
ATOM 2229 C C . SER B 1 143 ? -0.772 19.922 -1.893 1 96.31 143 SER B C 1
ATOM 2231 O O . SER B 1 143 ? -0.406 20.844 -1.158 1 96.31 143 SER B O 1
ATOM 2233 N N . VAL B 1 144 ? -0.71 20 -3.189 1 96.12 144 VAL B N 1
ATOM 2234 C CA . VAL B 1 144 ? -0.104 21.141 -3.869 1 96.12 144 VAL B CA 1
ATOM 2235 C C . VAL B 1 144 ? -0.964 22.391 -3.658 1 96.12 144 VAL B C 1
ATOM 2237 O O . VAL B 1 144 ? -0.44 23.469 -3.422 1 96.12 144 VAL B O 1
ATOM 2240 N N . ALA B 1 145 ? -2.268 22.219 -3.766 1 94.44 145 ALA B N 1
ATOM 2241 C CA . ALA B 1 145 ? -3.186 23.344 -3.553 1 94.44 145 ALA B CA 1
ATOM 2242 C C . ALA B 1 145 ? -3.041 23.906 -2.143 1 94.44 145 ALA B C 1
ATOM 2244 O O . ALA B 1 145 ? -3.139 25.125 -1.943 1 94.44 145 ALA B O 1
ATOM 2245 N N . MET B 1 146 ? -2.824 23.062 -1.226 1 90.31 146 MET B N 1
ATOM 2246 C CA . MET B 1 146 ? -2.635 23.5 0.155 1 90.31 146 MET B CA 1
ATOM 2247 C C . MET B 1 146 ? -1.347 24.312 0.301 1 90.31 146 MET B C 1
ATOM 2249 O O . MET B 1 146 ? -1.308 25.297 1.033 1 90.31 146 MET B O 1
ATOM 2253 N N . ILE B 1 147 ? -0.309 23.891 -0.371 1 91.38 147 ILE B N 1
ATOM 2254 C CA . ILE B 1 147 ? 0.988 24.562 -0.312 1 91.38 147 ILE B CA 1
ATOM 2255 C C . ILE B 1 147 ? 0.897 25.922 -0.989 1 91.38 147 ILE B C 1
ATOM 2257 O O . ILE B 1 147 ? 1.426 26.906 -0.478 1 91.38 147 ILE B O 1
ATOM 2261 N N . MET B 1 148 ? 0.172 25.859 -2.133 1 92.06 148 MET B N 1
ATOM 2262 C CA . MET B 1 148 ? 0.113 27.062 -2.957 1 92.06 148 MET B CA 1
ATOM 2263 C C . MET B 1 148 ? -1.005 27.984 -2.488 1 92.06 148 MET B C 1
ATOM 2265 O O . MET B 1 148 ? -1.118 29.109 -2.961 1 92.06 148 MET B O 1
ATOM 2269 N N . ASP B 1 149 ? -1.803 27.469 -1.648 1 85.25 149 ASP B N 1
ATOM 2270 C CA . ASP B 1 149 ? -2.922 28.234 -1.103 1 85.25 149 ASP B CA 1
ATOM 2271 C C . ASP B 1 149 ? -3.885 28.656 -2.207 1 85.25 149 ASP B C 1
ATOM 2273 O O . ASP B 1 149 ? -4.223 29.844 -2.316 1 85.25 149 ASP B O 1
ATOM 2277 N N . TRP B 1 150 ? -4.031 27.734 -3.117 1 82.5 150 TRP B N 1
ATOM 2278 C CA . TRP B 1 150 ? -5.047 27.969 -4.137 1 82.5 150 TRP B CA 1
ATOM 2279 C C . TRP B 1 150 ? -6.445 27.844 -3.549 1 82.5 150 TRP B C 1
ATOM 2281 O O . TRP B 1 150 ? -6.645 27.172 -2.533 1 82.5 150 TRP B O 1
#

pLDDT: mean 95.26, std 7.68, range [46.88, 98.88]

Foldseek 3Di:
DDDDDDADPLLVLLVVLLVLVVVVLVVLVVQLVVLCVVLVPDPPDQADDPVSVVVDVSRVLNNLSSVLSVVSVVCSVLLNLLLNQLCRPVVVVSSVLSNQLSVLSVQQNCLCNDPNHNVSNVSSVVSNVVSSVVSNVSSVVSVVCVVVVD/DPDDLDADPLLVLLVVLLVLLVVVLVVLVVQLVVLCVVLVPDPPDLADDPVSVVVDVSSVLSNLSSVLSVVSVVQSVLLSLLLNQLCSPVVVVSSVLSNQLSVLSVQQNCLCNDPNHNVSNVSSVVRNVVSSVVSNVSSVVSVVCVVVVD

Secondary structure (DSSP, 8-state):
--EEEEEETTHHHHHHHHHHHHHHHHHHHHHHHHHHHHHT--TT--S--HHHHHH-HHHHHHHHHHHHHHHHHHHHHHHHHHHHHHTTT-HHHHHHHHHHHHHHHHHHHHHHTSTTGGGGGHHHHHHHHHHHHHHHHHHHHHHHHHHHT-/-EEEEEE-TTHHHHHHHHHHHHHHHHHHHHHHHHHHHHHT--TT--S--HHHHHH-HHHHHHHHHHHHHHHHHHHHHHHHHHHHHHTTT-HHHHHHHHHHHHHHHHHHHHHHTSTTGGGGGHHHHHHHHHHHHHHHHHHHHHHHHHHHT-

InterPro domains:
  IPR001129 Membrane-associated, eicosanoid/glutathione metabolism (MAPEG) protein [PF01124] (14-141)
  IPR023352 Membrane associated eicosanoid/glutathione metabolism-like domain superfamily [G3DSA:1.20.120.550] (4-149)
  IPR023352 Membrane associated eicosanoid/glutathione metabolism-like domain superfamily [SSF161084] (4-148)
  IPR050997 Membrane-associated proteins in eicosanoid and glutathione metabolism [PTHR10250] (7-146)